Protein AF-B9THP3-F1 (afdb_monomer_lite)

Radius of gyration: 29.07 Å; chains: 1; bounding box: 106×44×78 Å

Structure (mmCIF, N/CA/C/O backbone):
data_AF-B9THP3-F1
#
_entry.id   AF-B9THP3-F1
#
loop_
_atom_site.group_PDB
_atom_site.id
_atom_site.type_symbol
_atom_site.label_atom_id
_atom_site.label_alt_id
_atom_site.label_comp_id
_atom_site.label_asym_id
_atom_site.label_entity_id
_atom_site.label_seq_id
_atom_site.pdbx_PDB_ins_code
_atom_site.Cartn_x
_atom_site.Cartn_y
_atom_site.Cartn_z
_atom_site.occupancy
_atom_site.B_iso_or_equiv
_atom_site.auth_seq_id
_atom_site.auth_comp_id
_atom_site.auth_asym_id
_atom_site.auth_atom_id
_atom_site.pdbx_PDB_model_num
ATOM 1 N N . MET A 1 1 ? 26.122 17.667 -49.508 1.00 45.12 1 MET A N 1
ATOM 2 C CA . MET A 1 1 ? 25.066 17.223 -48.572 1.00 45.12 1 MET A CA 1
ATOM 3 C C . MET A 1 1 ? 25.706 16.321 -47.520 1.00 45.12 1 MET A C 1
ATOM 5 O O . MET A 1 1 ? 25.736 15.116 -47.700 1.00 45.12 1 MET A O 1
ATOM 9 N N . LEU A 1 2 ? 26.319 16.903 -46.484 1.00 52.75 2 LEU A N 1
ATOM 10 C CA . LEU A 1 2 ? 26.913 16.158 -45.363 1.00 52.75 2 LEU A CA 1
ATOM 11 C C . LEU A 1 2 ? 26.948 16.991 -44.049 1.00 52.75 2 LEU A C 1
ATOM 13 O O . LEU A 1 2 ? 28.037 17.257 -43.554 1.00 52.75 2 LEU A O 1
ATOM 17 N N . PRO A 1 3 ? 25.813 17.461 -43.470 1.00 52.50 3 PRO A N 1
ATOM 18 C CA . PRO A 1 3 ? 25.863 18.166 -42.179 1.00 52.50 3 PRO A CA 1
ATOM 19 C C . PRO A 1 3 ? 25.251 17.404 -40.986 1.00 52.50 3 PRO A C 1
ATOM 21 O O . PRO A 1 3 ? 25.596 17.724 -39.855 1.00 52.50 3 PRO A O 1
ATOM 24 N N . ASN A 1 4 ? 24.390 16.393 -41.179 1.00 56.03 4 ASN A N 1
ATOM 25 C CA . ASN A 1 4 ? 23.637 15.799 -40.052 1.00 56.03 4 ASN A CA 1
ATOM 26 C C . ASN A 1 4 ? 24.367 14.672 -39.299 1.00 56.03 4 ASN A C 1
ATOM 28 O O . ASN A 1 4 ? 24.136 14.496 -38.107 1.00 56.03 4 ASN A O 1
ATOM 32 N N . TYR A 1 5 ? 25.299 13.966 -39.943 1.00 54.28 5 TYR A N 1
ATOM 33 C CA . TYR A 1 5 ? 26.021 12.846 -39.319 1.00 54.28 5 TYR A CA 1
ATOM 34 C C . TYR A 1 5 ? 26.994 13.276 -38.205 1.00 54.28 5 TYR A C 1
ATOM 36 O O . TYR A 1 5 ? 27.272 12.511 -37.287 1.00 54.28 5 TYR A O 1
ATOM 44 N N . LEU A 1 6 ? 27.507 14.511 -38.239 1.00 52.94 6 LEU A N 1
ATOM 45 C CA . LEU A 1 6 ? 28.503 14.980 -37.264 1.00 52.94 6 LEU A CA 1
ATOM 46 C C . LEU A 1 6 ? 27.906 15.277 -35.881 1.00 52.94 6 LEU A C 1
ATOM 48 O O . LEU A 1 6 ? 28.606 15.158 -34.875 1.00 52.94 6 LEU A O 1
ATOM 52 N N . THR A 1 7 ? 26.622 15.635 -35.814 1.00 52.62 7 THR A N 1
ATOM 53 C CA . THR A 1 7 ? 25.915 15.840 -34.540 1.00 52.62 7 THR A CA 1
ATOM 54 C C . THR A 1 7 ? 25.661 14.503 -33.844 1.00 52.62 7 THR A C 1
ATOM 56 O O . THR A 1 7 ? 25.886 14.395 -32.643 1.00 52.62 7 THR A O 1
ATOM 59 N N . GLU A 1 8 ? 25.299 13.468 -34.608 1.00 52.59 8 GLU A N 1
ATOM 60 C CA . GLU A 1 8 ? 25.115 12.095 -34.116 1.00 52.59 8 GLU A CA 1
ATOM 61 C C . GLU A 1 8 ? 26.439 11.494 -33.610 1.00 52.59 8 GLU A C 1
ATOM 63 O O . GLU A 1 8 ? 26.479 10.921 -32.523 1.00 52.59 8 GLU A O 1
ATOM 68 N N . ILE A 1 9 ? 27.556 11.739 -34.310 1.00 55.81 9 ILE A N 1
ATOM 69 C CA . ILE A 1 9 ? 28.904 11.331 -33.866 1.00 55.81 9 ILE A CA 1
ATOM 70 C C . ILE A 1 9 ? 29.328 12.053 -32.569 1.00 55.81 9 ILE A C 1
ATOM 72 O O . ILE A 1 9 ? 30.009 11.466 -31.730 1.00 55.81 9 ILE A O 1
ATOM 76 N N . ARG A 1 10 ? 28.904 13.307 -32.343 1.00 52.16 10 ARG A N 1
ATOM 77 C CA . ARG A 1 10 ? 29.202 14.046 -31.096 1.00 52.16 10 ARG A CA 1
ATOM 78 C C . ARG A 1 10 ? 28.380 13.577 -29.893 1.00 52.16 10 ARG A C 1
ATOM 80 O O . ARG A 1 10 ? 28.882 13.647 -28.772 1.00 52.16 10 ARG A O 1
ATOM 87 N N . THR A 1 11 ? 27.167 13.062 -30.100 1.00 52.28 11 THR A N 1
ATOM 88 C CA . THR A 1 11 ? 26.371 12.434 -29.029 1.00 52.28 11 THR A CA 1
ATOM 89 C C . THR A 1 11 ? 27.006 11.125 -28.554 1.00 52.28 11 THR A C 1
ATOM 91 O O . THR A 1 11 ? 27.033 10.867 -27.355 1.00 52.28 11 THR A O 1
ATOM 94 N N . VAL A 1 12 ? 27.606 10.357 -29.469 1.00 51.38 12 VAL A N 1
ATOM 95 C CA . VAL A 1 12 ? 28.370 9.134 -29.156 1.00 51.38 12 VAL A CA 1
ATOM 96 C C . VAL A 1 12 ? 29.668 9.436 -28.370 1.00 51.38 12 VAL A C 1
ATOM 98 O O . VAL A 1 12 ? 30.171 8.578 -27.653 1.00 51.38 12 VAL A O 1
ATOM 101 N N . LEU A 1 13 ? 30.191 10.670 -28.423 1.00 52.91 13 LEU A N 1
ATOM 102 C CA . LEU A 1 13 ? 31.476 11.090 -27.827 1.00 52.91 13 LEU A CA 1
ATOM 103 C C . LEU A 1 13 ? 31.365 11.825 -26.466 1.00 52.91 13 LEU A C 1
ATOM 105 O O . LEU A 1 13 ? 32.227 12.637 -26.138 1.00 52.91 13 LEU A O 1
ATOM 109 N N . ASN A 1 14 ? 30.347 11.541 -25.642 1.00 51.31 14 ASN A N 1
ATOM 110 C CA . ASN A 1 14 ? 30.170 12.102 -24.281 1.00 51.31 14 ASN A CA 1
ATOM 111 C C . ASN A 1 14 ? 29.838 13.612 -24.169 1.00 51.31 14 ASN A C 1
ATOM 113 O O . ASN A 1 14 ? 29.928 14.177 -23.079 1.00 51.31 14 ASN A O 1
ATOM 117 N N . PHE A 1 15 ? 29.371 14.267 -25.238 1.00 51.31 15 PHE A N 1
ATOM 118 C CA . PHE A 1 15 ? 28.866 15.656 -25.189 1.00 51.31 15 PHE A CA 1
ATOM 119 C C . PHE A 1 15 ? 27.340 15.770 -25.383 1.00 51.31 15 PHE A C 1
ATOM 121 O O . PHE A 1 15 ? 26.830 16.817 -25.780 1.00 51.31 15 PHE A O 1
ATOM 128 N N . GLY A 1 16 ? 26.597 14.694 -25.111 1.00 62.91 16 GLY A N 1
ATOM 129 C CA . GLY A 1 16 ? 25.132 14.687 -25.100 1.00 62.91 16 GLY A CA 1
ATOM 130 C C . GLY A 1 16 ? 24.549 14.883 -23.698 1.00 62.91 16 GLY A C 1
ATOM 131 O O . GLY A 1 16 ? 25.183 14.558 -22.696 1.00 62.91 16 GLY A O 1
ATOM 132 N N . SER A 1 17 ? 23.307 15.363 -23.623 1.00 81.00 17 SER A N 1
ATOM 133 C CA . SER A 1 17 ? 22.502 15.404 -22.392 1.00 81.00 17 SER A CA 1
ATOM 134 C C . SER A 1 17 ? 22.079 14.015 -21.892 1.00 81.00 17 SER A C 1
ATOM 136 O O . SER A 1 17 ? 21.464 13.921 -20.835 1.00 81.00 17 SER A O 1
ATOM 138 N N . VAL A 1 18 ? 22.413 12.947 -22.625 1.00 89.31 18 VAL A N 1
ATOM 139 C CA . VAL A 1 18 ? 22.160 11.545 -22.273 1.00 89.31 18 VAL A CA 1
ATOM 140 C C . VAL A 1 18 ? 23.471 10.771 -22.137 1.00 89.31 18 VAL A C 1
ATOM 142 O O . VAL A 1 18 ? 24.373 10.927 -22.960 1.00 89.31 18 VAL A O 1
ATOM 145 N N . ARG A 1 19 ? 23.579 9.923 -21.111 1.00 90.75 19 ARG A N 1
ATOM 146 C CA . ARG A 1 19 ? 24.771 9.110 -20.827 1.00 90.75 19 ARG A CA 1
ATOM 147 C C . ARG A 1 19 ? 24.399 7.672 -20.506 1.00 90.75 19 ARG A C 1
ATOM 149 O O . ARG A 1 19 ? 23.441 7.410 -19.782 1.00 90.75 19 ARG A O 1
ATOM 156 N N . GLN A 1 20 ? 25.189 6.726 -21.003 1.00 92.75 20 GLN A N 1
ATOM 157 C CA . GLN A 1 20 ? 24.994 5.317 -20.679 1.00 92.75 20 GLN A CA 1
ATOM 158 C C . GLN A 1 20 ? 25.103 5.077 -19.167 1.00 92.75 20 GLN A C 1
ATOM 160 O O . GLN A 1 20 ? 25.913 5.687 -18.472 1.00 92.75 20 GLN A O 1
ATOM 165 N N . GLY A 1 21 ? 24.261 4.188 -18.649 1.00 93.56 21 GLY A N 1
ATOM 166 C CA . GLY A 1 21 ? 24.178 3.853 -17.233 1.00 93.56 21 GLY A CA 1
ATOM 167 C C . GLY A 1 21 ? 23.353 4.829 -16.396 1.00 93.56 21 GLY A C 1
ATOM 168 O O . GLY A 1 21 ? 22.941 4.448 -15.303 1.00 93.56 21 GLY A O 1
ATOM 169 N N . GLU A 1 22 ? 23.059 6.030 -16.894 1.00 95.00 22 GLU A N 1
ATOM 170 C CA . GLU A 1 22 ? 22.235 7.013 -16.194 1.00 95.00 22 GLU A CA 1
ATOM 171 C C . GLU A 1 22 ? 20.729 6.747 -16.351 1.00 95.00 22 GLU A C 1
ATOM 173 O O . GLU A 1 22 ? 20.277 5.937 -17.168 1.00 95.00 22 GLU A O 1
ATOM 178 N N . ARG A 1 23 ? 19.944 7.435 -15.519 1.00 96.56 23 ARG A N 1
ATOM 179 C CA . ARG A 1 23 ? 18.482 7.431 -15.518 1.00 96.56 23 ARG A CA 1
ATOM 180 C C . ARG A 1 23 ? 17.952 8.552 -16.401 1.00 96.56 23 ARG A C 1
ATOM 182 O O . ARG A 1 23 ? 18.365 9.696 -16.242 1.00 96.56 23 ARG A O 1
ATOM 189 N N . LEU A 1 24 ? 16.991 8.246 -17.263 1.00 95.56 24 LEU A N 1
ATOM 190 C CA . LEU A 1 24 ? 16.208 9.222 -18.021 1.00 95.56 24 LEU A CA 1
ATOM 191 C C . LEU A 1 24 ? 14.710 8.958 -17.841 1.00 95.56 24 LEU A C 1
ATOM 193 O O . LEU A 1 24 ? 14.325 7.865 -17.433 1.00 95.56 24 LEU A O 1
ATOM 197 N N . VAL A 1 25 ? 13.863 9.928 -18.176 1.00 96.12 25 VAL A N 1
ATOM 198 C CA . VAL A 1 25 ? 12.409 9.721 -18.254 1.00 96.12 25 VAL A CA 1
ATOM 199 C C . VAL A 1 25 ? 11.986 9.740 -19.716 1.00 96.12 25 VAL A C 1
ATOM 201 O O . VAL A 1 25 ? 12.241 10.715 -20.417 1.00 96.12 25 VAL A O 1
ATOM 204 N N . TYR A 1 26 ? 11.341 8.669 -20.170 1.00 95.56 26 TYR A N 1
ATOM 205 C CA . TYR A 1 26 ? 10.833 8.525 -21.533 1.00 95.56 26 TYR A CA 1
ATOM 206 C C . TYR A 1 26 ? 9.434 7.914 -21.485 1.00 95.56 26 TYR A C 1
ATOM 208 O O . TYR A 1 26 ? 9.218 6.900 -20.820 1.00 95.56 26 TYR A O 1
ATOM 216 N N . ASN A 1 27 ? 8.482 8.573 -22.152 1.00 93.62 27 ASN A N 1
ATOM 217 C CA . ASN A 1 27 ? 7.053 8.241 -22.132 1.00 93.62 27 ASN A CA 1
ATOM 218 C C . ASN A 1 27 ? 6.493 8.059 -20.708 1.00 93.62 27 ASN A C 1
ATOM 220 O O . ASN A 1 27 ? 5.811 7.085 -20.412 1.00 93.62 27 ASN A O 1
ATOM 224 N N . GLY A 1 28 ? 6.841 8.981 -19.803 1.00 93.31 28 GLY A N 1
ATOM 225 C CA . GLY A 1 28 ? 6.348 8.992 -18.419 1.00 93.31 28 GLY A CA 1
ATOM 226 C C . GLY A 1 28 ? 6.984 7.958 -17.484 1.00 93.31 28 GLY A C 1
ATOM 227 O O . GLY A 1 28 ? 6.761 8.022 -16.278 1.00 93.31 28 GLY A O 1
ATOM 228 N N . LEU A 1 29 ? 7.818 7.050 -17.996 1.00 96.56 29 LEU A N 1
ATOM 229 C CA . LEU A 1 29 ? 8.501 6.034 -17.198 1.00 96.56 29 LEU A CA 1
ATOM 230 C C . LEU A 1 29 ? 9.985 6.368 -17.027 1.00 96.56 29 LEU A C 1
ATOM 232 O O . LEU A 1 29 ? 10.609 6.898 -17.950 1.00 96.56 29 LEU A O 1
ATOM 236 N N . PRO A 1 30 ? 10.582 6.064 -15.864 1.00 96.81 30 PRO A N 1
ATOM 237 C CA . PRO A 1 30 ? 12.020 6.148 -15.700 1.00 96.81 30 PRO A CA 1
ATOM 238 C C . PRO A 1 30 ? 12.699 4.919 -16.316 1.00 96.81 30 PRO A C 1
ATOM 240 O O . PRO A 1 30 ? 12.239 3.785 -16.178 1.00 96.81 30 PRO A O 1
ATOM 243 N N . TRP A 1 31 ? 13.841 5.152 -16.947 1.00 97.44 31 TRP A N 1
ATOM 244 C CA . TRP A 1 31 ? 14.626 4.142 -17.640 1.00 97.44 31 TRP A CA 1
ATOM 245 C C . TRP A 1 31 ? 16.097 4.316 -17.336 1.00 97.44 31 TRP A C 1
ATOM 247 O O . TRP A 1 31 ? 16.600 5.437 -17.305 1.00 97.44 31 TRP A O 1
ATOM 257 N N . ARG A 1 32 ? 16.802 3.207 -17.159 1.00 97.00 32 ARG A N 1
ATOM 258 C CA . ARG A 1 32 ? 18.255 3.169 -17.236 1.00 97.00 32 ARG A CA 1
ATOM 259 C C . ARG A 1 32 ? 18.656 3.028 -18.698 1.00 97.00 32 ARG A C 1
ATOM 261 O O . ARG A 1 32 ? 18.143 2.146 -19.389 1.00 97.00 32 ARG A O 1
ATOM 268 N N . ILE A 1 33 ? 19.597 3.852 -19.145 1.00 96.44 33 ILE A N 1
ATOM 269 C CA . ILE A 1 33 ? 20.240 3.689 -20.453 1.00 96.44 33 ILE A CA 1
ATOM 270 C C . ILE A 1 33 ? 21.184 2.490 -20.343 1.00 96.44 33 ILE A C 1
ATOM 272 O O . ILE A 1 33 ? 22.282 2.613 -19.804 1.00 96.44 33 ILE A O 1
ATOM 276 N N . ALA A 1 34 ? 20.738 1.309 -20.767 1.00 95.69 34 ALA A N 1
ATOM 277 C CA . ALA A 1 34 ? 21.534 0.087 -20.673 1.00 95.69 34 ALA A CA 1
ATOM 278 C C . ALA A 1 34 ? 22.664 0.091 -21.709 1.00 95.69 34 ALA A C 1
ATOM 280 O O . ALA A 1 34 ? 23.809 -0.214 -21.376 1.00 95.69 34 ALA A O 1
ATOM 281 N N . ASP A 1 35 ? 22.337 0.506 -22.931 1.00 93.81 35 ASP A N 1
ATOM 282 C CA . ASP A 1 35 ? 23.268 0.604 -24.049 1.00 93.81 35 ASP A CA 1
ATOM 283 C C . ASP A 1 35 ? 22.957 1.846 -24.885 1.00 93.81 35 ASP A C 1
ATOM 285 O O . ASP A 1 35 ? 21.790 2.076 -25.214 1.00 93.81 35 ASP A O 1
ATOM 289 N N . LEU A 1 36 ? 23.975 2.660 -25.174 1.00 89.94 36 LEU A N 1
ATOM 290 C CA . LEU A 1 36 ? 23.840 3.932 -25.887 1.00 89.94 36 LEU A CA 1
ATOM 291 C C . LEU A 1 36 ? 24.502 3.830 -27.264 1.00 89.94 36 LEU A C 1
ATOM 293 O O . LEU A 1 36 ? 25.705 4.019 -27.403 1.00 89.94 36 LEU A O 1
ATOM 297 N N . ASP A 1 37 ? 23.679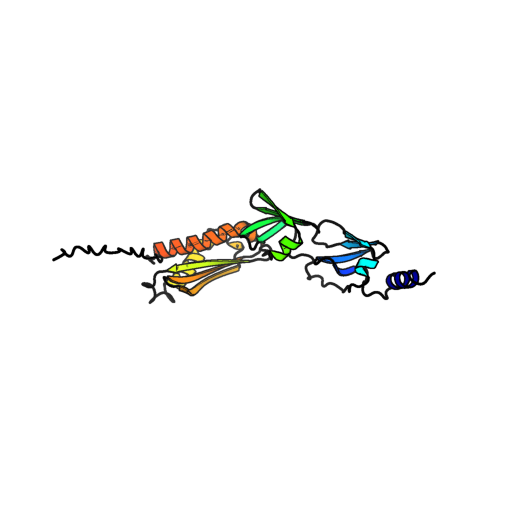 3.579 -28.276 1.00 86.62 37 ASP A N 1
ATOM 298 C CA . ASP A 1 37 ? 24.063 3.494 -29.688 1.00 86.62 37 ASP A CA 1
ATOM 299 C C . ASP A 1 37 ? 22.957 4.137 -30.557 1.00 86.62 37 ASP A C 1
ATOM 301 O O . ASP A 1 37 ? 21.956 4.638 -30.026 1.00 86.62 37 ASP A O 1
ATOM 305 N N . PHE A 1 38 ? 23.085 4.098 -31.890 1.00 84.25 38 PHE A N 1
ATOM 306 C CA . PHE A 1 38 ? 22.068 4.537 -32.859 1.00 84.25 38 PHE A CA 1
ATOM 307 C C . PHE A 1 38 ? 20.668 4.030 -32.504 1.00 84.25 38 PHE A C 1
ATOM 309 O O . PHE A 1 38 ? 19.684 4.762 -32.636 1.00 84.25 38 PHE A O 1
ATOM 316 N N . TYR A 1 39 ? 20.594 2.794 -32.009 1.00 89.19 39 TYR A N 1
ATOM 317 C CA . TYR A 1 39 ? 19.442 2.289 -31.282 1.00 89.19 39 TYR A CA 1
ATOM 318 C C . TYR A 1 39 ? 19.824 2.062 -29.827 1.00 89.19 39 TYR A C 1
ATOM 320 O O . TYR A 1 39 ? 20.526 1.114 -29.500 1.00 89.19 39 TYR A O 1
ATOM 328 N N . THR A 1 40 ? 19.311 2.918 -28.960 1.00 92.19 40 THR A N 1
ATOM 329 C CA . THR A 1 40 ? 19.534 2.853 -27.523 1.00 92.19 40 THR A CA 1
ATOM 330 C C . THR A 1 40 ? 18.617 1.811 -26.888 1.00 92.19 40 THR A C 1
ATOM 332 O O . THR A 1 40 ? 17.426 1.735 -27.208 1.00 92.19 40 THR A O 1
ATOM 335 N N . LEU A 1 41 ? 19.163 1.029 -25.957 1.00 96.56 41 LEU A N 1
ATOM 336 C CA . LEU A 1 41 ? 18.402 0.099 -25.128 1.00 96.56 41 LEU A CA 1
ATOM 337 C C . LEU A 1 41 ? 18.076 0.729 -23.776 1.00 96.56 41 LEU A C 1
ATOM 339 O O . LEU A 1 41 ? 18.962 1.127 -23.016 1.00 96.56 41 LEU A O 1
ATOM 343 N N . LEU A 1 42 ? 16.786 0.776 -23.466 1.00 97.31 42 LEU A N 1
ATOM 344 C CA . LEU A 1 42 ? 16.242 1.267 -22.212 1.00 97.31 42 LEU A CA 1
ATOM 345 C C . LEU A 1 42 ? 15.748 0.099 -21.364 1.00 97.31 42 LEU A C 1
AT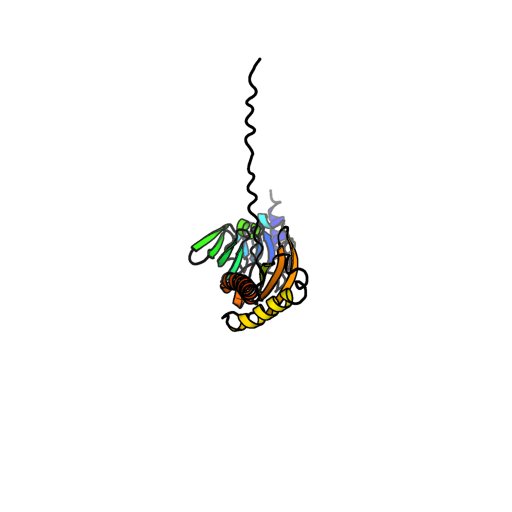OM 347 O O . LEU A 1 42 ? 15.012 -0.769 -21.837 1.00 97.31 42 LEU A O 1
ATOM 351 N N . HIS A 1 43 ? 16.140 0.104 -20.094 1.00 97.31 43 HIS A N 1
ATOM 352 C CA . HIS A 1 43 ? 15.769 -0.918 -19.125 1.00 97.31 43 HIS A CA 1
ATOM 353 C C . HIS A 1 43 ? 15.242 -0.272 -17.847 1.00 97.31 43 HIS A C 1
ATOM 355 O O . HIS A 1 43 ? 15.913 0.566 -17.247 1.00 97.31 43 HIS A O 1
ATOM 361 N N . ASN A 1 44 ? 14.057 -0.676 -17.403 1.00 97.50 44 ASN A N 1
ATOM 362 C CA . ASN A 1 44 ? 13.559 -0.353 -16.076 1.00 97.50 44 ASN A CA 1
ATOM 363 C C . ASN A 1 44 ? 13.686 -1.620 -15.213 1.00 97.50 44 ASN A C 1
ATOM 365 O O . ASN A 1 44 ? 12.945 -2.561 -15.461 1.00 97.50 44 ASN A O 1
ATOM 369 N N . PRO A 1 45 ? 14.573 -1.662 -14.202 1.00 94.94 45 PRO A N 1
ATOM 370 C CA . PRO A 1 45 ? 14.797 -2.854 -13.378 1.00 94.94 45 PRO A CA 1
ATOM 371 C C . PRO A 1 45 ? 13.567 -3.411 -12.658 1.00 94.94 45 PRO A C 1
ATOM 373 O O . PRO A 1 45 ? 13.601 -4.547 -12.197 1.00 94.94 45 PRO A O 1
ATOM 376 N N . ALA A 1 46 ? 12.511 -2.614 -12.502 1.00 95.88 46 ALA A N 1
ATOM 377 C CA . ALA A 1 46 ? 11.262 -3.086 -11.934 1.00 95.88 46 ALA A CA 1
ATOM 378 C C . ALA A 1 46 ? 10.340 -3.688 -13.009 1.00 95.88 46 ALA A C 1
ATOM 380 O O . ALA A 1 46 ? 9.549 -4.566 -12.690 1.00 95.88 46 ALA A O 1
ATOM 381 N N . LEU A 1 47 ? 10.426 -3.274 -14.273 1.00 97.50 47 LEU A N 1
ATOM 382 C CA . LEU A 1 47 ? 9.541 -3.745 -15.340 1.00 97.50 47 LEU A CA 1
ATOM 383 C C . LEU A 1 47 ? 10.189 -4.877 -16.141 1.00 97.50 47 LEU A C 1
ATOM 385 O O . LEU A 1 47 ? 11.361 -4.824 -16.501 1.00 97.50 47 LEU A O 1
ATOM 389 N N . SER A 1 48 ? 9.407 -5.898 -16.477 1.00 95.62 48 SER A N 1
ATOM 390 C CA . SER A 1 48 ? 9.853 -6.951 -17.381 1.00 95.62 48 SER A CA 1
ATOM 391 C C . SER A 1 48 ? 9.832 -6.443 -18.822 1.00 95.62 48 SER A C 1
ATOM 393 O O . SER A 1 48 ? 8.780 -6.059 -19.331 1.00 95.62 48 SER A O 1
ATOM 395 N N . GLY A 1 49 ? 10.994 -6.450 -19.474 1.00 91.94 49 GLY A N 1
ATOM 396 C CA . GLY A 1 49 ? 11.150 -6.064 -20.875 1.00 91.94 49 GLY A CA 1
ATOM 397 C C . GLY A 1 49 ? 12.219 -4.996 -21.096 1.00 91.94 49 GLY A C 1
ATOM 398 O O . GLY A 1 49 ? 12.679 -4.325 -20.173 1.00 91.94 49 GLY A O 1
ATOM 399 N N . LEU A 1 50 ? 12.617 -4.852 -22.357 1.00 94.62 50 LEU A N 1
ATOM 400 C CA . LEU A 1 50 ? 13.533 -3.818 -22.827 1.00 94.62 50 LEU A CA 1
ATOM 401 C C . LEU A 1 50 ? 12.830 -2.996 -23.897 1.00 94.62 50 LEU A C 1
ATOM 403 O O . LEU A 1 50 ? 12.097 -3.541 -24.722 1.00 94.62 50 LEU A O 1
ATOM 407 N N . VAL A 1 51 ? 13.104 -1.697 -23.915 1.00 96.06 51 VAL A N 1
ATOM 408 C CA . VAL A 1 51 ? 12.594 -0.795 -24.944 1.00 96.06 51 VAL A CA 1
ATOM 409 C C . VAL A 1 51 ? 13.762 -0.330 -25.801 1.00 96.06 51 VAL A C 1
ATOM 411 O O . VAL A 1 51 ? 14.719 0.260 -25.305 1.00 96.06 51 VAL A O 1
ATOM 414 N N . ARG A 1 52 ? 13.694 -0.621 -27.101 1.00 96.50 52 ARG A N 1
ATOM 415 C CA . ARG A 1 52 ? 14.688 -0.185 -28.084 1.00 96.50 52 ARG A CA 1
ATOM 416 C C . ARG A 1 52 ? 14.182 1.071 -28.779 1.00 96.50 52 ARG A C 1
ATOM 418 O O . ARG A 1 52 ? 13.150 1.023 -29.443 1.00 96.50 52 ARG A O 1
ATOM 425 N N . VAL A 1 53 ? 14.915 2.172 -28.654 1.00 94.88 53 VAL A N 1
ATOM 426 C CA . VAL A 1 53 ? 14.538 3.470 -29.233 1.00 94.88 53 VAL A CA 1
ATOM 427 C C . VAL A 1 53 ? 15.666 4.043 -30.083 1.00 94.88 53 VAL A C 1
ATOM 429 O O . VAL A 1 53 ? 16.832 3.906 -29.718 1.00 94.88 53 VAL A O 1
ATOM 432 N N . PRO A 1 54 ? 15.362 4.703 -31.211 1.00 92.88 54 PRO A N 1
ATOM 433 C CA . PRO A 1 54 ? 16.365 5.466 -31.941 1.00 92.88 54 PRO A CA 1
ATOM 434 C C . PRO A 1 54 ? 16.954 6.570 -31.058 1.00 92.88 54 PRO A C 1
ATOM 436 O O . PRO A 1 54 ? 16.205 7.278 -30.378 1.00 92.88 54 PRO A O 1
ATOM 439 N N . LEU A 1 55 ? 18.271 6.776 -31.129 1.00 88.12 55 LEU A N 1
ATOM 440 C CA . LEU A 1 55 ? 18.966 7.827 -30.378 1.00 88.12 55 LEU A CA 1
ATOM 441 C C . LEU A 1 55 ? 18.323 9.201 -30.602 1.00 88.12 55 LEU A C 1
ATOM 443 O O . LEU A 1 55 ? 18.170 9.983 -29.670 1.00 88.12 55 LEU A O 1
ATOM 447 N N . THR A 1 56 ? 17.860 9.473 -31.822 1.00 88.19 56 THR A N 1
ATOM 448 C CA . THR A 1 56 ? 17.203 10.731 -32.201 1.00 88.19 56 THR A CA 1
ATOM 449 C C . THR A 1 56 ? 15.950 11.055 -31.381 1.00 88.19 56 THR A C 1
ATOM 451 O O . THR A 1 56 ? 15.645 12.235 -31.203 1.00 88.19 56 THR A O 1
ATOM 454 N N . GLN A 1 57 ? 15.244 10.051 -30.843 1.00 91.06 57 GLN A N 1
ATOM 455 C CA . GLN A 1 57 ? 14.065 10.272 -29.997 1.00 91.06 57 GLN A CA 1
ATOM 456 C C . GLN A 1 57 ? 14.426 10.703 -28.574 1.00 91.06 57 GLN A C 1
ATOM 458 O O . GLN A 1 57 ? 13.650 11.411 -27.935 1.00 91.06 57 GLN A O 1
ATOM 463 N N . ILE A 1 58 ? 15.595 10.294 -28.080 1.00 90.25 58 ILE A N 1
ATOM 464 C CA . ILE A 1 58 ? 16.018 10.556 -26.70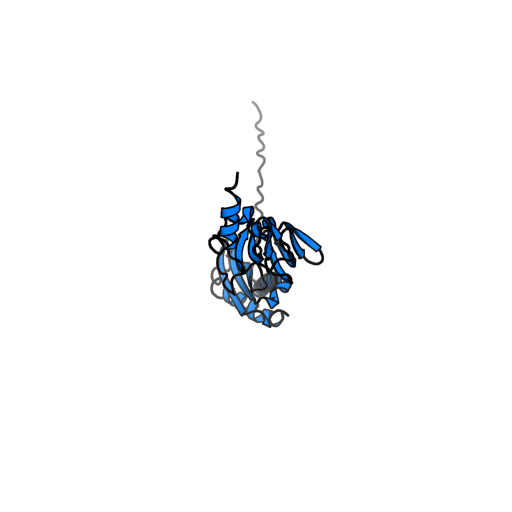0 1.00 90.25 58 ILE A CA 1
ATOM 465 C C . ILE A 1 58 ? 17.156 11.574 -26.597 1.00 90.25 58 ILE A C 1
ATOM 467 O O . ILE A 1 58 ? 17.409 12.085 -25.515 1.00 90.25 58 ILE A O 1
ATOM 471 N N . ALA A 1 59 ? 17.810 11.929 -27.706 1.00 86.88 59 ALA A N 1
ATOM 472 C CA . ALA A 1 59 ? 18.957 12.840 -27.733 1.00 86.88 59 ALA A CA 1
ATOM 473 C C . ALA A 1 59 ? 18.641 14.256 -27.221 1.00 86.88 59 ALA A C 1
ATOM 475 O O . ALA A 1 59 ? 19.553 14.992 -26.859 1.00 86.88 59 ALA A O 1
ATOM 476 N N . LYS A 1 60 ? 17.359 14.648 -27.203 1.00 86.44 60 LYS A N 1
ATOM 477 C CA . LYS A 1 60 ? 16.886 15.934 -26.657 1.00 86.44 60 LYS A CA 1
ATOM 478 C C . LYS A 1 60 ? 16.478 15.857 -25.183 1.00 86.44 60 LYS A C 1
ATOM 480 O O . LYS A 1 60 ? 16.109 16.875 -24.606 1.00 86.44 60 LYS A O 1
ATOM 485 N N . LEU A 1 61 ? 16.480 14.663 -24.596 1.00 91.50 61 LEU A N 1
ATOM 486 C CA . LEU A 1 61 ? 16.165 14.446 -23.188 1.00 91.50 61 LEU A CA 1
ATOM 487 C C . LEU A 1 61 ? 17.423 14.623 -22.341 1.00 91.50 61 LEU A C 1
ATOM 489 O O . LEU A 1 61 ? 18.540 14.588 -22.857 1.00 91.50 61 LEU A O 1
ATOM 493 N N . SER A 1 62 ? 17.235 14.775 -21.035 1.00 92.38 62 SER A N 1
ATOM 494 C CA . SER A 1 62 ? 18.331 14.822 -20.070 1.00 92.38 62 SER A CA 1
ATOM 495 C C . SER A 1 62 ? 18.335 13.556 -19.223 1.00 92.38 62 SER A C 1
ATOM 497 O O . SER A 1 62 ? 17.314 13.209 -18.624 1.00 92.38 62 SER A O 1
ATOM 499 N N . SER A 1 63 ? 19.477 12.876 -19.159 1.00 94.75 63 SER A N 1
ATOM 500 C CA . SER A 1 63 ? 19.734 11.841 -18.165 1.00 94.75 63 SER A CA 1
ATOM 501 C C . SER A 1 63 ? 20.401 12.427 -16.924 1.00 94.75 63 SER A C 1
ATOM 503 O O . SER A 1 63 ? 20.898 13.556 -16.922 1.00 94.75 63 SER A O 1
ATOM 505 N N . ARG A 1 64 ? 20.381 11.654 -15.841 1.00 94.94 64 ARG A N 1
ATOM 506 C CA . ARG A 1 64 ? 21.131 11.944 -14.624 1.00 94.94 64 ARG A CA 1
ATOM 507 C C . ARG A 1 64 ? 21.546 10.667 -13.899 1.00 94.94 64 ARG A C 1
ATOM 509 O O . ARG A 1 64 ? 20.882 9.636 -14.045 1.00 94.94 64 ARG A O 1
ATOM 516 N N . PRO A 1 65 ? 22.561 10.726 -13.026 1.00 94.88 65 PRO A N 1
ATOM 517 C CA . PRO A 1 65 ? 22.811 9.659 -12.069 1.00 94.88 65 PRO A CA 1
ATOM 518 C C . PRO A 1 65 ? 21.553 9.348 -11.240 1.00 94.88 65 PRO A C 1
ATOM 520 O O . PRO A 1 65 ? 20.772 10.245 -10.898 1.00 94.88 65 PRO A O 1
ATOM 523 N N . PHE A 1 66 ? 21.347 8.071 -10.921 1.00 93.38 66 PHE A N 1
ATOM 524 C CA . PHE A 1 66 ? 20.295 7.632 -10.005 1.00 93.38 66 PHE A CA 1
ATOM 525 C C . PHE A 1 66 ? 20.884 7.321 -8.632 1.00 93.38 66 PHE A C 1
ATOM 527 O O . PHE A 1 66 ? 22.040 6.912 -8.516 1.00 93.38 66 PHE A O 1
ATOM 534 N N . HIS A 1 67 ? 20.079 7.506 -7.590 1.00 93.25 67 HIS A N 1
ATOM 535 C CA . HIS A 1 67 ? 20.444 7.061 -6.251 1.00 93.25 67 HIS A CA 1
ATOM 536 C C . HIS A 1 67 ? 20.064 5.587 -6.072 1.00 93.25 67 HIS A C 1
ATOM 538 O O . HIS A 1 67 ? 19.066 5.134 -6.630 1.00 93.25 67 HIS A O 1
ATOM 544 N N . LYS A 1 68 ? 20.825 4.836 -5.269 1.00 88.62 68 LYS A N 1
ATOM 545 C CA . LYS A 1 68 ? 20.564 3.406 -5.009 1.00 88.62 68 LYS A CA 1
ATOM 546 C C . LYS A 1 68 ? 19.159 3.136 -4.446 1.00 88.62 68 LYS A C 1
ATOM 548 O O . LYS A 1 68 ? 18.567 2.109 -4.753 1.00 88.62 68 LYS A O 1
ATOM 553 N N . ASP A 1 69 ? 18.635 4.087 -3.677 1.00 89.94 69 ASP A N 1
ATOM 554 C CA . ASP A 1 69 ? 17.335 3.992 -3.005 1.00 89.94 69 ASP A CA 1
ATOM 555 C C . ASP A 1 69 ? 16.200 4.606 -3.842 1.00 89.94 69 ASP A C 1
ATOM 557 O O . ASP A 1 69 ? 15.059 4.677 -3.397 1.00 89.94 69 ASP A O 1
ATOM 561 N N . GLU A 1 70 ? 16.498 5.085 -5.054 1.00 93.06 70 GLU A N 1
ATOM 562 C CA . GLU A 1 70 ? 15.497 5.692 -5.918 1.00 93.06 70 GLU A CA 1
ATOM 563 C C . GLU A 1 70 ? 14.696 4.613 -6.670 1.00 93.06 70 GLU A C 1
ATOM 565 O O . GLU A 1 70 ? 15.261 3.906 -7.513 1.00 93.06 70 GLU A O 1
ATOM 570 N N . PRO A 1 71 ? 13.375 4.492 -6.446 1.00 93.50 71 PRO A N 1
ATOM 571 C CA . PRO A 1 71 ? 12.580 3.464 -7.103 1.00 93.50 71 PRO A CA 1
ATOM 572 C C . PRO A 1 71 ? 12.477 3.717 -8.612 1.00 93.50 71 PRO A C 1
ATOM 574 O O . PRO A 1 71 ? 12.357 4.856 -9.078 1.00 93.50 71 PRO A O 1
ATOM 577 N N . TRP A 1 72 ? 12.509 2.638 -9.393 1.00 96.06 72 TRP A N 1
ATOM 578 C CA . TRP A 1 72 ? 12.263 2.664 -10.841 1.00 96.06 72 TRP A CA 1
ATOM 579 C C . TRP A 1 72 ? 10.777 2.535 -11.185 1.00 96.06 72 TRP A C 1
ATOM 581 O O . TRP A 1 72 ? 10.345 2.894 -12.273 1.00 96.06 72 TRP A O 1
ATOM 591 N N . PHE A 1 73 ? 9.977 2.030 -10.259 1.00 96.94 73 PHE A N 1
ATOM 592 C CA . PHE A 1 73 ? 8.535 1.896 -10.388 1.00 96.94 73 PHE A CA 1
ATOM 593 C C . PHE A 1 73 ? 7.952 1.862 -8.966 1.00 96.94 73 PHE A C 1
ATOM 595 O O . PHE A 1 73 ? 8.682 1.462 -8.053 1.00 96.94 73 PHE A O 1
ATOM 602 N N . PRO A 1 74 ? 6.701 2.302 -8.727 1.00 96.38 74 PRO A N 1
ATOM 603 C CA . PRO A 1 74 ? 6.124 2.327 -7.376 1.00 96.38 74 PRO A CA 1
ATOM 604 C C . PRO A 1 74 ? 5.942 0.936 -6.745 1.00 96.38 74 PRO A C 1
ATOM 606 O O . PRO A 1 74 ? 5.717 0.835 -5.540 1.00 96.38 74 PRO A O 1
ATOM 609 N N . THR A 1 75 ? 6.032 -0.126 -7.546 1.00 97.69 75 THR A N 1
ATOM 610 C CA . THR A 1 75 ? 5.819 -1.513 -7.125 1.00 97.69 75 THR A CA 1
ATOM 611 C C . THR A 1 75 ? 6.834 -2.464 -7.747 1.00 97.69 75 THR A C 1
ATOM 613 O O . THR A 1 75 ? 7.517 -2.145 -8.728 1.00 97.69 75 THR A O 1
ATOM 616 N N . LYS A 1 76 ? 6.893 -3.669 -7.191 1.00 96.88 76 LYS A N 1
ATOM 617 C CA . LYS A 1 76 ? 7.573 -4.855 -7.709 1.00 96.88 76 LYS A CA 1
ATOM 618 C C . LYS A 1 76 ? 6.570 -5.994 -7.868 1.00 96.88 76 LYS A C 1
ATOM 620 O O . LYS A 1 76 ? 5.513 -6.000 -7.244 1.00 96.88 76 LYS A O 1
ATOM 625 N N . VAL A 1 77 ? 6.927 -6.988 -8.680 1.00 97.31 77 VAL A N 1
ATOM 626 C CA . VAL A 1 77 ? 6.198 -8.264 -8.704 1.00 97.31 77 VAL A CA 1
ATOM 627 C C . VAL A 1 77 ? 6.213 -8.871 -7.299 1.00 97.31 77 VAL A C 1
ATOM 629 O O . VAL A 1 77 ? 7.265 -8.924 -6.665 1.00 97.31 77 VAL A O 1
ATOM 632 N N . GLY A 1 78 ? 5.047 -9.309 -6.831 1.00 97.12 78 GLY A N 1
ATOM 633 C CA . GLY A 1 78 ? 4.823 -9.817 -5.480 1.00 97.12 78 GLY A CA 1
ATOM 634 C C . GLY A 1 78 ? 4.320 -8.775 -4.478 1.00 97.12 78 GLY A C 1
ATOM 635 O O . GLY A 1 78 ? 3.794 -9.173 -3.442 1.00 97.12 78 GLY A O 1
ATOM 636 N N . ASP A 1 79 ? 4.411 -7.474 -4.776 1.00 98.06 79 ASP A N 1
ATOM 637 C CA . ASP A 1 79 ? 3.881 -6.446 -3.875 1.00 98.06 79 ASP A CA 1
ATOM 638 C C . ASP A 1 79 ? 2.351 -6.520 -3.790 1.00 98.06 79 ASP A C 1
ATOM 640 O O . ASP A 1 79 ? 1.674 -6.827 -4.772 1.00 98.06 79 ASP A O 1
ATOM 644 N N . ILE A 1 80 ? 1.793 -6.200 -2.625 1.00 98.12 80 ILE A N 1
ATOM 645 C CA . ILE A 1 80 ? 0.352 -6.078 -2.409 1.00 98.12 80 ILE A CA 1
ATOM 646 C C . ILE A 1 80 ? -0.025 -4.607 -2.500 1.00 98.12 80 ILE A C 1
ATOM 648 O O . ILE A 1 80 ? 0.550 -3.760 -1.813 1.00 98.12 80 ILE A O 1
ATOM 652 N N . VAL A 1 81 ? -1.023 -4.302 -3.322 1.00 97.88 81 VAL A N 1
ATOM 653 C CA . VAL A 1 81 ? -1.490 -2.936 -3.546 1.00 97.88 81 VAL A CA 1
ATOM 654 C C . VAL A 1 81 ? -2.980 -2.792 -3.300 1.00 97.88 81 VAL A C 1
ATOM 656 O O . VAL A 1 81 ? -3.745 -3.740 -3.476 1.00 97.88 81 VAL A O 1
ATOM 659 N N . VAL A 1 82 ? -3.379 -1.574 -2.943 1.00 96.38 82 VAL A N 1
ATOM 660 C CA . VAL A 1 82 ? -4.760 -1.096 -3.022 1.00 96.38 82 VAL A CA 1
ATOM 661 C C . VAL A 1 82 ? -4.805 0.042 -4.033 1.00 96.38 82 VAL A C 1
ATOM 663 O O . VAL A 1 82 ? -4.011 0.981 -3.975 1.00 96.38 82 VAL A O 1
ATOM 666 N N . MET A 1 83 ? -5.722 -0.063 -4.979 1.00 94.81 83 MET A N 1
ATOM 667 C CA . MET A 1 83 ? -5.968 0.916 -6.025 1.00 94.81 83 MET A CA 1
ATOM 668 C C . MET A 1 83 ? -7.058 1.903 -5.580 1.00 94.81 83 MET A C 1
ATOM 670 O O . MET A 1 83 ? -7.880 1.594 -4.716 1.00 94.81 83 MET A O 1
ATOM 674 N N . ASN A 1 84 ? -7.112 3.086 -6.200 1.00 91.06 84 ASN A N 1
ATOM 675 C CA . ASN A 1 84 ? -8.125 4.105 -5.879 1.00 91.06 84 ASN A CA 1
ATOM 676 C C . ASN A 1 84 ? -9.580 3.664 -6.133 1.00 91.06 84 ASN A C 1
ATOM 678 O O . ASN A 1 84 ? -10.498 4.240 -5.555 1.00 91.06 84 ASN A O 1
ATOM 682 N N . ASP A 1 85 ? -9.802 2.676 -7.000 1.00 85.44 85 ASP A N 1
ATOM 683 C CA . ASP A 1 85 ? -11.115 2.075 -7.271 1.00 85.44 85 ASP A CA 1
ATOM 684 C C . ASP A 1 85 ? -11.508 0.998 -6.235 1.00 85.44 85 ASP A C 1
ATOM 686 O O . ASP A 1 85 ? -12.573 0.394 -6.342 1.00 85.44 85 ASP A O 1
ATOM 690 N N . GLY A 1 86 ? -10.669 0.769 -5.218 1.00 88.00 86 GLY A N 1
ATOM 691 C CA . GLY A 1 86 ? -10.873 -0.235 -4.176 1.00 88.00 86 GLY A CA 1
ATOM 692 C C . GLY A 1 86 ? -10.370 -1.629 -4.548 1.00 88.00 86 GLY A C 1
ATOM 693 O O . GLY A 1 86 ? -10.436 -2.531 -3.712 1.00 88.00 86 GLY A O 1
ATOM 694 N N . VAL A 1 87 ? -9.838 -1.825 -5.762 1.00 92.31 87 VAL A N 1
ATOM 695 C CA . VAL A 1 87 ? -9.202 -3.091 -6.134 1.00 92.31 87 VAL A CA 1
ATOM 696 C C . VAL A 1 87 ? -7.987 -3.313 -5.242 1.00 92.31 87 VAL A C 1
ATOM 698 O O . VAL A 1 87 ? -7.080 -2.487 -5.184 1.00 92.31 87 VAL A O 1
ATOM 701 N N . GLN A 1 88 ? -7.956 -4.456 -4.566 1.00 94.50 88 GLN A N 1
ATOM 702 C CA . GLN A 1 88 ? -6.810 -4.902 -3.790 1.00 94.50 88 GLN A CA 1
ATOM 703 C C . GLN A 1 88 ? -6.287 -6.210 -4.371 1.00 94.50 88 GLN A C 1
ATOM 705 O O . GLN A 1 88 ? -7.065 -7.117 -4.668 1.00 94.50 88 GLN A O 1
ATOM 710 N N . GLY A 1 89 ? -4.970 -6.336 -4.481 1.00 96.44 89 GLY A N 1
ATOM 711 C CA . GLY A 1 89 ? -4.372 -7.586 -4.919 1.00 96.44 89 GLY A CA 1
ATOM 712 C C . GLY A 1 89 ? -2.858 -7.552 -4.982 1.00 96.44 89 GLY A C 1
ATOM 713 O O . GLY A 1 89 ? -2.221 -6.553 -4.649 1.00 96.44 89 GLY A O 1
ATOM 714 N N . ARG A 1 90 ? -2.290 -8.671 -5.424 1.00 98.00 90 ARG A N 1
ATOM 715 C CA . ARG A 1 90 ? -0.849 -8.846 -5.602 1.00 98.00 90 ARG A CA 1
ATOM 716 C C . ARG A 1 90 ? -0.433 -8.491 -7.022 1.00 98.00 90 ARG A C 1
ATOM 718 O O . ARG A 1 90 ? -1.094 -8.904 -7.971 1.00 98.00 90 ARG A O 1
ATOM 725 N N . ILE A 1 91 ? 0.680 -7.784 -7.189 1.00 98.19 91 ILE A N 1
ATOM 726 C CA . ILE A 1 91 ? 1.290 -7.566 -8.501 1.00 98.19 91 ILE A CA 1
ATOM 727 C C . ILE A 1 91 ? 1.814 -8.903 -9.025 1.00 98.19 91 ILE A C 1
ATOM 729 O O . ILE A 1 91 ? 2.785 -9.449 -8.506 1.00 98.19 91 ILE A O 1
ATOM 733 N N . GLU A 1 92 ? 1.192 -9.414 -10.079 1.00 97.62 92 GLU A N 1
ATOM 734 C CA . GLU A 1 92 ? 1.579 -10.680 -10.706 1.00 97.62 92 GLU A CA 1
ATOM 735 C C . GLU A 1 92 ? 2.560 -10.442 -11.866 1.00 97.62 92 GLU A C 1
ATOM 737 O O . GLU A 1 92 ? 3.483 -11.219 -12.102 1.00 97.62 92 GLU A O 1
ATOM 742 N N . ARG A 1 93 ? 2.395 -9.326 -12.587 1.00 97.56 93 ARG A N 1
ATOM 743 C CA . ARG A 1 93 ? 3.253 -8.945 -13.716 1.00 97.56 93 ARG A CA 1
ATOM 744 C C . ARG A 1 93 ? 3.307 -7.433 -13.863 1.00 97.56 93 ARG A C 1
ATOM 746 O O . ARG A 1 93 ? 2.293 -6.760 -13.728 1.00 97.56 93 ARG A O 1
ATOM 753 N N . GLN A 1 94 ? 4.469 -6.907 -14.234 1.00 97.94 94 GLN A N 1
ATOM 754 C CA . GLN A 1 94 ? 4.608 -5.519 -14.664 1.00 97.94 94 GLN A CA 1
ATOM 755 C C . GLN A 1 94 ? 5.574 -5.420 -15.844 1.00 97.94 94 GLN A C 1
ATOM 757 O O . GLN A 1 94 ? 6.648 -6.018 -15.844 1.00 97.94 94 GLN A O 1
ATOM 762 N N . THR A 1 95 ? 5.147 -4.698 -16.868 1.00 97.38 95 THR A N 1
ATOM 763 C CA . THR A 1 95 ? 5.830 -4.467 -18.146 1.00 97.38 95 THR A CA 1
ATOM 764 C C . THR A 1 95 ? 5.670 -2.986 -18.505 1.00 97.38 95 THR A C 1
ATOM 766 O O . THR A 1 95 ? 4.883 -2.283 -17.861 1.00 97.38 95 THR A O 1
ATOM 769 N N . PRO A 1 96 ? 6.380 -2.473 -19.517 1.00 96.75 96 PRO A N 1
ATOM 770 C CA . PRO A 1 96 ? 6.176 -1.102 -19.978 1.00 96.75 96 PRO A CA 1
ATOM 771 C C . PRO A 1 96 ? 4.727 -0.807 -20.399 1.00 96.75 96 PRO A C 1
ATOM 773 O O . PRO A 1 96 ? 4.253 0.309 -20.203 1.00 96.75 96 PRO A O 1
ATOM 776 N N . GLU A 1 97 ? 4.004 -1.801 -20.913 1.00 96.25 97 GLU A N 1
ATOM 777 C CA . GLU A 1 97 ? 2.655 -1.643 -21.459 1.00 96.25 97 GLU A CA 1
ATOM 778 C C . GLU A 1 97 ? 1.549 -1.934 -20.440 1.00 96.25 97 GLU A C 1
ATOM 780 O O . GLU A 1 97 ? 0.523 -1.244 -20.429 1.00 96.25 97 GLU A O 1
ATOM 785 N N . ILE A 1 98 ? 1.740 -2.961 -19.606 1.00 97.38 98 ILE A N 1
ATOM 786 C CA . ILE A 1 98 ? 0.728 -3.437 -18.660 1.00 97.38 98 ILE A CA 1
ATOM 787 C C . ILE A 1 98 ? 1.270 -3.726 -17.260 1.00 97.38 98 ILE A C 1
ATOM 789 O O . ILE A 1 98 ? 2.394 -4.206 -17.088 1.00 97.38 98 ILE A O 1
ATOM 793 N N . VAL A 1 99 ? 0.393 -3.546 -16.275 1.00 98.25 99 VAL A N 1
ATOM 794 C CA . VAL A 1 99 ? 0.521 -4.066 -14.912 1.00 98.25 99 VAL A CA 1
ATOM 795 C C . VAL A 1 99 ? -0.668 -4.981 -14.633 1.00 98.25 99 VAL A C 1
ATOM 797 O O . VAL A 1 99 ? -1.814 -4.614 -14.887 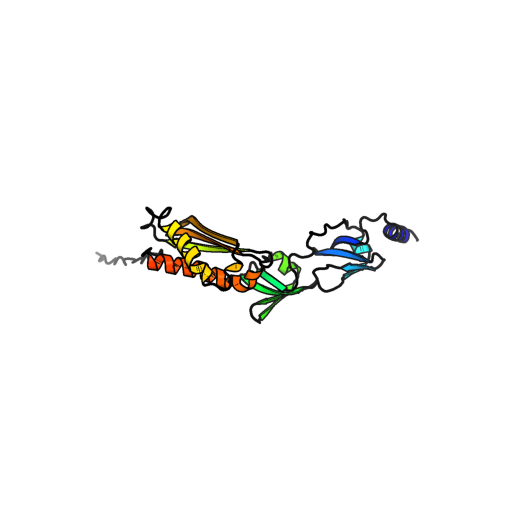1.00 98.25 99 VAL A O 1
ATOM 800 N N . GLN A 1 100 ? -0.396 -6.180 -14.131 1.00 98.06 100 GLN A N 1
ATOM 801 C CA . GLN A 1 100 ? -1.389 -7.199 -13.823 1.00 98.06 100 GLN A CA 1
ATOM 802 C C . GLN A 1 100 ? -1.476 -7.401 -12.314 1.00 98.06 100 GLN A C 1
ATOM 804 O O . GLN A 1 100 ? -0.465 -7.662 -11.658 1.00 98.06 100 GLN A O 1
ATOM 809 N N . ILE A 1 101 ? -2.693 -7.314 -11.790 1.00 98.12 101 ILE A N 1
ATOM 810 C CA . ILE A 1 101 ? -3.011 -7.511 -10.379 1.00 98.12 101 ILE A CA 1
ATOM 811 C C . ILE A 1 101 ? -3.825 -8.797 -10.243 1.00 98.12 101 ILE A C 1
ATOM 813 O O . ILE A 1 101 ? -4.840 -8.957 -10.918 1.00 98.12 101 ILE A O 1
ATOM 817 N N . ASN A 1 102 ? -3.394 -9.703 -9.369 1.00 97.38 102 ASN A N 1
ATOM 818 C CA . ASN A 1 102 ? -4.189 -10.837 -8.915 1.00 97.38 102 ASN A CA 1
ATOM 819 C C . ASN A 1 102 ? -5.018 -10.412 -7.693 1.00 97.38 102 ASN A C 1
ATOM 821 O O . ASN A 1 102 ? -4.480 -10.209 -6.603 1.00 97.38 102 ASN A O 1
ATOM 825 N N . ALA A 1 103 ? -6.322 -10.258 -7.899 1.00 94.31 103 ALA A N 1
ATOM 826 C CA . ALA A 1 103 ? -7.317 -9.906 -6.898 1.00 94.31 103 ALA A CA 1
ATOM 827 C C . ALA A 1 103 ? -8.149 -11.148 -6.536 1.00 94.31 103 ALA A C 1
ATOM 829 O O . ALA A 1 103 ? -9.263 -11.328 -7.028 1.00 94.31 103 ALA A O 1
ATOM 830 N N . GLY A 1 104 ? -7.589 -12.028 -5.701 1.00 86.56 104 GLY A N 1
ATOM 831 C CA . GLY A 1 104 ? -8.277 -13.235 -5.229 1.00 86.56 104 GLY A CA 1
ATOM 832 C C . GLY A 1 104 ? -8.604 -14.216 -6.355 1.00 86.56 104 GLY A C 1
ATOM 833 O O . GLY A 1 104 ? -9.770 -14.513 -6.589 1.00 86.56 104 GLY A O 1
ATOM 834 N N . GLU A 1 105 ? -7.576 -14.681 -7.068 1.00 88.44 105 GLU A N 1
ATOM 835 C CA . GLU A 1 105 ? -7.637 -15.562 -8.252 1.00 88.44 105 GLU A CA 1
ATOM 836 C C . GLU A 1 105 ? -8.149 -14.895 -9.540 1.00 88.44 105 GLU A C 1
ATOM 838 O O . GLU A 1 105 ? -7.986 -15.441 -10.631 1.00 88.44 105 GLU A O 1
ATOM 843 N N . SER A 1 106 ? -8.709 -13.684 -9.459 1.00 94.75 106 SER A N 1
ATOM 844 C CA . SER A 1 106 ? -9.064 -12.893 -10.639 1.00 94.75 106 SER A CA 1
ATOM 845 C C . SER A 1 106 ? -7.897 -12.017 -11.088 1.00 94.75 106 SER A C 1
ATOM 847 O O . SER A 1 106 ? -7.360 -11.232 -10.309 1.00 94.75 106 SER A O 1
ATOM 849 N N . LEU A 1 107 ? -7.537 -12.087 -12.370 1.00 96.75 107 LEU A N 1
ATOM 850 C CA . LEU A 1 107 ? -6.493 -11.244 -12.951 1.00 96.75 107 LEU A CA 1
ATOM 851 C C . LEU A 1 107 ? -7.093 -9.978 -13.567 1.00 96.75 107 LEU A C 1
ATOM 853 O O . LEU A 1 107 ? -7.909 -10.045 -14.485 1.00 96.75 107 LEU A O 1
ATOM 857 N N . ILE A 1 108 ? -6.633 -8.819 -13.105 1.00 96.69 108 ILE A N 1
ATOM 858 C CA . ILE A 1 108 ? -7.015 -7.505 -13.625 1.00 96.69 108 ILE A CA 1
ATOM 859 C C . ILE A 1 108 ? -5.805 -6.895 -14.327 1.00 96.69 108 ILE A C 1
ATOM 861 O O . ILE A 1 108 ? -4.724 -6.797 -13.749 1.00 96.69 108 ILE A O 1
ATOM 865 N N . ASN A 1 109 ? -5.986 -6.479 -15.580 1.00 96.94 109 ASN A N 1
ATOM 866 C CA . ASN A 1 109 ? -4.938 -5.844 -16.374 1.00 96.94 109 ASN A CA 1
ATOM 867 C C . ASN A 1 109 ? -5.169 -4.336 -16.448 1.00 96.94 109 ASN A C 1
ATOM 869 O O . ASN A 1 109 ? -6.197 -3.881 -16.948 1.00 96.94 109 ASN A O 1
ATOM 873 N N . TYR A 1 110 ? -4.169 -3.568 -16.038 1.00 96.94 110 TYR A N 1
ATOM 874 C CA . TYR A 1 110 ? -4.106 -2.127 -16.221 1.00 96.94 110 TYR A CA 1
ATOM 875 C C . TYR A 1 110 ? -3.085 -1.806 -17.306 1.00 96.94 110 TYR A C 1
ATOM 877 O O . TYR A 1 110 ? -2.003 -2.390 -17.339 1.00 96.94 110 TYR A O 1
ATOM 885 N N . ARG A 1 111 ? -3.379 -0.824 -18.166 1.00 97.12 111 ARG A N 1
ATOM 886 C CA . ARG A 1 111 ? -2.304 -0.145 -18.905 1.00 97.12 111 ARG A CA 1
ATOM 887 C C . ARG A 1 111 ? -1.398 0.550 -17.894 1.00 97.12 111 ARG A C 1
ATOM 889 O O . ARG A 1 111 ? -1.921 1.161 -16.965 1.00 97.12 111 ARG A O 1
ATOM 896 N N . THR A 1 112 ? -0.083 0.513 -18.086 1.00 97.06 112 THR A N 1
ATOM 897 C CA . THR A 1 112 ? 0.880 1.053 -17.108 1.00 97.06 112 THR A CA 1
ATOM 898 C C . THR A 1 112 ? 0.609 2.516 -16.752 1.00 97.06 112 THR A C 1
ATOM 900 O O . THR A 1 112 ? 0.617 2.871 -15.579 1.00 97.06 112 THR A O 1
ATOM 903 N N . GLU A 1 113 ? 0.260 3.355 -17.727 1.00 95.50 113 GLU A N 1
ATOM 904 C CA . GLU A 1 113 ? -0.129 4.750 -17.475 1.00 95.50 113 GLU A CA 1
ATOM 905 C C . GLU A 1 113 ? -1.377 4.855 -16.579 1.00 95.50 113 GLU A C 1
ATOM 907 O O . GLU A 1 113 ? -1.390 5.617 -15.619 1.00 95.50 113 GLU A O 1
ATOM 912 N N . LYS A 1 114 ? -2.395 4.015 -16.813 1.00 95.88 114 LYS A N 1
ATOM 913 C CA . LYS A 1 114 ? -3.615 3.978 -15.990 1.00 95.88 114 LYS A CA 1
ATOM 914 C C . LYS A 1 114 ? -3.395 3.409 -14.602 1.00 95.88 114 LYS A C 1
ATOM 916 O O . LYS A 1 114 ? -4.033 3.866 -13.660 1.00 95.88 114 LYS A O 1
ATOM 921 N N . PHE A 1 115 ? -2.477 2.462 -14.469 1.00 96.94 115 PHE A N 1
ATOM 922 C CA . PHE A 1 115 ? -2.027 1.995 -13.169 1.00 96.94 115 PHE A CA 1
ATOM 923 C C . PHE A 1 115 ? -1.396 3.143 -12.371 1.00 96.94 115 PHE A C 1
ATOM 925 O O . PHE A 1 115 ? -1.770 3.361 -11.226 1.00 96.94 115 PHE A O 1
ATOM 932 N N . LEU A 1 116 ? -0.508 3.929 -12.989 1.00 95.81 116 LEU A N 1
ATOM 933 C CA . LEU A 1 116 ? 0.131 5.079 -12.340 1.00 95.81 116 LEU A CA 1
ATOM 934 C C . LEU A 1 116 ? -0.866 6.207 -12.015 1.00 95.81 116 LEU A C 1
ATOM 936 O O . LEU A 1 116 ? -0.831 6.739 -10.903 1.00 95.81 116 LEU A O 1
ATOM 940 N N . ASP A 1 117 ? -1.790 6.524 -12.930 1.00 94.81 117 ASP A N 1
ATOM 941 C CA . ASP A 1 117 ? -2.876 7.498 -12.712 1.00 94.81 117 ASP A CA 1
ATOM 942 C C . ASP A 1 117 ? -3.763 7.108 -11.518 1.00 94.81 117 ASP A C 1
ATOM 944 O O . ASP A 1 117 ? -4.233 7.971 -10.771 1.00 94.81 117 ASP A O 1
ATOM 948 N N . ALA A 1 118 ? -3.971 5.803 -11.317 1.00 94.31 118 ALA A N 1
ATOM 949 C CA . ALA A 1 118 ? -4.750 5.249 -10.215 1.00 94.31 118 ALA A CA 1
ATOM 950 C C . ALA A 1 118 ? -4.010 5.252 -8.864 1.00 94.31 118 ALA A C 1
ATOM 952 O O . ALA A 1 118 ? -4.600 4.825 -7.874 1.00 94.31 118 ALA A O 1
ATOM 953 N N . ARG A 1 119 ? -2.767 5.764 -8.812 1.00 95.06 119 ARG A N 1
ATOM 954 C CA . ARG A 1 119 ? -1.964 6.000 -7.595 1.00 95.06 119 ARG A CA 1
ATOM 955 C C . ARG A 1 119 ? -1.968 4.794 -6.640 1.00 95.06 119 ARG A C 1
ATOM 957 O O . ARG A 1 119 ? -2.515 4.900 -5.544 1.00 95.06 119 ARG A O 1
ATOM 964 N N . PRO A 1 120 ? -1.364 3.660 -7.035 1.00 95.94 120 PRO A N 1
ATOM 965 C CA . PRO A 1 120 ? -1.386 2.438 -6.242 1.00 95.94 120 PRO A CA 1
ATOM 966 C C . PRO A 1 120 ? -0.775 2.687 -4.863 1.00 95.94 120 PRO A C 1
ATOM 968 O O . PRO A 1 120 ? 0.362 3.153 -4.746 1.00 95.94 120 PRO A O 1
ATOM 971 N N . GLN A 1 121 ? -1.511 2.339 -3.815 1.00 96.62 121 GLN A N 1
ATOM 972 C CA . GLN A 1 121 ? -0.980 2.306 -2.464 1.00 96.62 121 GLN A CA 1
ATOM 973 C C . GLN A 1 121 ? -0.296 0.957 -2.245 1.00 96.62 121 GLN A C 1
ATOM 975 O O . GLN A 1 121 ? -0.961 -0.069 -2.127 1.00 96.62 121 GLN A O 1
ATOM 980 N N . ASN A 1 122 ? 1.036 0.957 -2.197 1.00 97.56 122 ASN A N 1
ATOM 981 C CA . ASN A 1 122 ? 1.826 -0.244 -1.946 1.00 97.56 122 ASN A CA 1
ATOM 982 C C . ASN A 1 122 ? 1.870 -0.559 -0.445 1.00 97.56 122 ASN A C 1
ATOM 984 O O . ASN A 1 122 ? 2.490 0.169 0.331 1.00 97.56 122 ASN A O 1
ATOM 988 N N . LEU A 1 123 ? 1.205 -1.641 -0.046 1.00 97.94 123 LEU A N 1
ATOM 989 C CA . LEU A 1 123 ? 1.095 -2.077 1.344 1.00 97.94 123 LEU A CA 1
ATOM 990 C C . LEU A 1 123 ? 2.304 -2.905 1.798 1.00 97.94 123 LEU A C 1
ATOM 992 O O . LEU A 1 123 ? 2.532 -3.041 2.999 1.00 97.94 123 LEU A O 1
ATOM 996 N N . SER A 1 124 ? 3.111 -3.423 0.867 1.00 97.75 124 SER A N 1
ATOM 997 C CA . SER A 1 124 ? 4.276 -4.268 1.170 1.00 97.75 124 SER A CA 1
ATOM 998 C C . SER A 1 124 ? 5.423 -3.522 1.859 1.00 97.75 124 SER A C 1
ATOM 1000 O O . SER A 1 124 ? 6.357 -4.146 2.355 1.00 97.75 124 SER A O 1
ATOM 1002 N N . HIS A 1 125 ? 5.351 -2.193 1.946 1.00 94.94 125 HIS A N 1
ATOM 1003 C CA . HIS A 1 125 ? 6.279 -1.368 2.726 1.00 94.94 125 HIS A CA 1
ATOM 1004 C C . HIS A 1 125 ? 5.760 -1.020 4.130 1.00 94.94 125 HIS A C 1
ATOM 1006 O O . HIS A 1 125 ? 6.410 -0.274 4.862 1.00 94.94 125 HIS A O 1
ATOM 1012 N N . GLY A 1 126 ? 4.615 -1.580 4.518 1.00 97.31 126 GLY A N 1
ATOM 1013 C CA . GLY A 1 126 ? 3.884 -1.217 5.722 1.00 97.31 126 GLY A CA 1
ATOM 1014 C C . GLY A 1 126 ? 2.742 -0.255 5.420 1.00 97.31 126 GLY A C 1
ATOM 1015 O O . GLY A 1 126 ? 2.716 0.433 4.399 1.00 97.31 126 GLY A O 1
ATOM 1016 N N . PHE A 1 127 ? 1.755 -0.243 6.307 1.00 98.00 127 PHE A N 1
ATOM 1017 C CA . PHE A 1 127 ? 0.518 0.498 6.102 1.00 98.00 127 PHE A CA 1
ATOM 1018 C C . PHE A 1 127 ? -0.166 0.832 7.424 1.00 98.00 127 PHE A C 1
ATOM 1020 O O . PHE A 1 127 ? 0.132 0.268 8.477 1.00 98.00 127 PHE A O 1
ATOM 1027 N N . VAL A 1 128 ? -1.120 1.757 7.348 1.00 97.56 128 VAL A N 1
ATOM 1028 C CA . VAL A 1 128 ? -2.015 2.090 8.454 1.00 97.56 128 VAL A CA 1
ATOM 1029 C C . VAL A 1 128 ? -3.417 1.662 8.058 1.00 97.56 128 VAL A C 1
ATOM 1031 O O . VAL A 1 128 ? -3.976 2.174 7.089 1.00 97.56 128 VAL A O 1
ATOM 1034 N N . ALA A 1 129 ? -3.985 0.726 8.809 1.00 97.06 129 ALA A N 1
ATOM 1035 C CA . ALA A 1 129 ? -5.395 0.397 8.717 1.00 97.06 129 ALA A CA 1
ATOM 1036 C C . ALA A 1 129 ? -6.171 1.290 9.685 1.00 97.06 129 ALA A C 1
ATOM 1038 O O . ALA A 1 129 ? -5.742 1.508 10.819 1.00 97.06 129 ALA A O 1
ATOM 1039 N N . THR A 1 130 ? -7.313 1.812 9.243 1.00 97.00 130 THR A N 1
ATOM 1040 C CA . THR A 1 130 ? -8.170 2.657 10.080 1.00 97.00 130 THR A CA 1
ATOM 1041 C C . THR A 1 130 ? -9.630 2.270 9.918 1.00 97.00 130 THR A C 1
ATOM 1043 O O . THR A 1 130 ? -10.052 1.856 8.838 1.00 97.00 130 THR A O 1
ATOM 1046 N N . CYS A 1 131 ? -10.416 2.452 10.973 1.00 96.19 131 CYS A N 1
ATOM 1047 C CA . CYS A 1 131 ? -11.861 2.563 10.869 1.00 96.19 131 CYS A CA 1
ATOM 1048 C C . CYS A 1 131 ? -12.359 3.738 11.710 1.00 96.19 131 CYS A C 1
ATOM 1050 O O . CYS A 1 131 ? -11.764 4.101 12.725 1.00 96.19 131 CYS A O 1
ATOM 1052 N N . VAL A 1 132 ? -13.466 4.337 11.278 1.00 96.56 132 VAL A N 1
ATOM 1053 C CA . VAL A 1 132 ? -14.185 5.340 12.062 1.00 96.56 132 VAL A CA 1
ATOM 1054 C C . VAL A 1 132 ? -15.401 4.653 12.656 1.00 96.56 132 VAL A C 1
ATOM 1056 O O . VAL A 1 132 ? -16.223 4.119 11.913 1.00 96.56 132 VAL A O 1
ATOM 1059 N N . PHE A 1 133 ? -15.483 4.642 13.980 1.00 96.00 133 PHE A N 1
ATOM 1060 C CA . PHE A 1 133 ? -16.585 4.054 14.722 1.00 96.00 133 PHE A CA 1
ATOM 1061 C C . PHE A 1 133 ? -17.376 5.159 15.421 1.00 96.00 133 PHE A C 1
ATOM 1063 O O . PHE A 1 133 ? -16.795 6.029 16.067 1.00 96.00 133 PHE A O 1
ATOM 1070 N N . GLY A 1 134 ? -18.696 5.150 15.249 1.00 95.50 134 GLY A N 1
ATOM 1071 C CA . GLY A 1 134 ? -19.593 6.140 15.835 1.00 95.50 134 GLY A CA 1
ATOM 1072 C C . GLY A 1 134 ? -20.281 5.603 17.083 1.00 95.50 134 GLY A C 1
ATOM 1073 O O . GLY A 1 134 ? -20.782 4.481 17.065 1.00 95.50 134 GLY A O 1
ATOM 1074 N N . VAL A 1 135 ? -20.358 6.420 18.129 1.00 96.06 135 VAL A N 1
ATOM 1075 C CA . VAL A 1 135 ? -21.227 6.191 19.295 1.00 96.06 135 VAL A CA 1
ATOM 1076 C C . VAL A 1 135 ? -22.245 7.323 19.403 1.00 96.06 135 VAL A C 1
ATOM 1078 O O . VAL A 1 135 ? -21.991 8.443 18.950 1.00 96.06 135 VAL A O 1
ATOM 1081 N N . ASP A 1 136 ? -23.412 7.030 19.964 1.00 95.88 136 ASP A N 1
ATOM 1082 C CA . ASP A 1 136 ? -24.481 8.012 20.123 1.00 95.88 136 ASP A CA 1
ATOM 1083 C C . ASP A 1 136 ? -24.078 9.162 21.072 1.00 95.88 136 ASP A C 1
ATOM 1085 O O . ASP A 1 136 ? -23.285 8.986 22.005 1.00 95.88 136 ASP A O 1
ATOM 1089 N N . PHE A 1 137 ? -24.639 10.354 20.846 1.00 94.69 137 PHE A N 1
ATOM 1090 C CA . PHE A 1 137 ? -24.376 11.551 21.650 1.00 94.69 137 PHE A CA 1
ATOM 1091 C C . PHE A 1 137 ? -24.734 11.400 23.129 1.00 94.69 137 PHE A C 1
ATOM 1093 O O . PHE A 1 137 ? -24.185 12.131 23.954 1.00 94.69 137 PHE A O 1
ATOM 1100 N N . GLN A 1 138 ? -25.591 10.452 23.509 1.00 94.50 138 GLN A N 1
ATOM 1101 C CA . GLN A 1 138 ? -25.854 10.194 24.925 1.00 94.50 138 GLN A CA 1
ATOM 1102 C C . GLN A 1 138 ? -24.585 9.826 25.723 1.00 94.50 138 GLN A C 1
ATOM 1104 O O . GLN A 1 138 ? -24.527 10.076 26.927 1.00 94.50 138 GLN A O 1
ATOM 1109 N N . HIS A 1 139 ? -23.538 9.322 25.054 1.00 94.38 139 HIS A N 1
ATOM 1110 C CA . HIS A 1 139 ? -22.244 8.979 25.662 1.00 94.38 139 HIS A CA 1
ATOM 1111 C C . HIS A 1 139 ? -21.260 10.163 25.720 1.00 94.38 139 HIS A C 1
ATOM 1113 O O . HIS A 1 139 ? -20.104 9.988 26.097 1.00 94.38 139 HIS A O 1
ATOM 1119 N N . GLN A 1 140 ? -21.688 11.389 25.383 1.00 94.00 140 GLN A N 1
ATOM 1120 C CA . GLN A 1 140 ? -20.812 12.567 25.268 1.00 94.00 140 GLN A CA 1
ATOM 1121 C C . GLN A 1 140 ? -20.004 12.878 26.530 1.00 94.00 140 GLN A C 1
ATOM 1123 O O . GLN A 1 140 ? -18.856 13.309 26.422 1.00 94.00 140 GLN A O 1
ATOM 1128 N N . ARG A 1 141 ? -20.581 12.671 27.720 1.00 95.00 141 ARG A N 1
ATOM 1129 C CA . ARG A 1 141 ? -19.905 12.981 28.992 1.00 95.00 141 ARG A CA 1
ATOM 1130 C C . ARG A 1 141 ? -18.635 12.159 29.196 1.00 95.00 141 ARG A C 1
ATOM 1132 O O . ARG A 1 141 ? -17.655 12.693 29.704 1.00 95.00 141 ARG A O 1
ATOM 1139 N N . ASP A 1 142 ? -18.651 10.911 28.741 1.00 94.00 142 ASP A N 1
ATOM 1140 C CA . ASP A 1 142 ? -17.577 9.945 28.974 1.00 94.00 142 ASP A CA 1
ATOM 1141 C C . ASP A 1 142 ? -16.796 9.615 27.691 1.00 94.00 142 ASP A C 1
ATOM 1143 O O . ASP A 1 142 ? -15.938 8.730 27.678 1.00 94.00 142 ASP A O 1
ATOM 1147 N N . ALA A 1 143 ? -17.080 10.335 26.601 1.00 93.19 143 ALA A N 1
ATOM 1148 C CA . ALA A 1 143 ? -16.517 10.095 25.279 1.00 93.19 143 ALA A CA 1
ATOM 1149 C C . ALA A 1 143 ? -14.979 10.154 25.281 1.00 93.19 143 ALA A C 1
ATOM 1151 O O . ALA A 1 143 ? -14.320 9.227 24.820 1.00 93.19 143 ALA A O 1
ATOM 1152 N N . LEU A 1 144 ? -14.411 11.216 25.860 1.00 94.38 144 LEU A N 1
ATOM 1153 C CA . LEU A 1 144 ? -12.960 11.461 25.896 1.00 94.38 144 LEU A CA 1
ATOM 1154 C C . LEU A 1 144 ? -12.237 10.717 27.030 1.00 94.38 144 LEU A C 1
ATOM 1156 O O . LEU A 1 144 ? -11.049 10.931 27.256 1.00 94.38 144 LEU A O 1
ATOM 1160 N N . THR A 1 145 ? -12.952 9.898 27.802 1.00 94.44 145 THR A N 1
ATOM 1161 C CA . THR A 1 145 ? -12.394 9.176 28.948 1.00 94.44 145 THR A CA 1
ATOM 1162 C C . THR A 1 145 ? -12.698 7.691 28.819 1.00 94.44 145 THR A C 1
ATOM 1164 O O . THR A 1 145 ? -11.855 6.920 28.367 1.00 94.44 145 THR A O 1
ATOM 1167 N N . THR A 1 146 ? -13.904 7.276 29.188 1.00 96.00 146 THR A N 1
ATOM 1168 C CA . THR A 1 146 ? -14.308 5.871 29.257 1.00 96.00 146 THR A CA 1
ATOM 1169 C C . THR A 1 146 ? -14.420 5.235 27.877 1.00 96.00 146 THR A C 1
ATOM 1171 O O . THR A 1 146 ? -13.928 4.123 27.689 1.00 96.00 146 THR A O 1
ATOM 1174 N N . VAL A 1 147 ? -15.035 5.927 26.912 1.00 96.44 147 VAL A N 1
ATOM 1175 C CA . VAL A 1 147 ? -15.270 5.362 25.573 1.00 96.44 147 VAL A CA 1
ATOM 1176 C C . VAL A 1 147 ? -13.953 5.185 24.821 1.00 96.44 147 VAL A C 1
ATOM 1178 O O . VAL A 1 147 ? -13.636 4.080 24.381 1.00 96.44 147 VAL A O 1
ATOM 1181 N N . GLU A 1 148 ? -13.145 6.247 24.743 1.00 96.12 148 GLU A N 1
ATOM 1182 C CA . GLU A 1 148 ? -11.826 6.202 24.103 1.00 96.12 148 GLU A CA 1
ATOM 1183 C C . GLU A 1 148 ? -10.934 5.112 24.710 1.00 96.12 148 GLU A C 1
ATOM 1185 O O . GLU A 1 148 ? -10.425 4.239 23.999 1.00 96.12 148 GLU A O 1
ATOM 1190 N N . LYS A 1 149 ? -10.816 5.094 26.046 1.00 97.62 149 LYS A N 1
ATOM 1191 C CA . LYS A 1 149 ? -10.014 4.093 26.753 1.00 97.62 149 LYS A CA 1
ATOM 1192 C C . LYS A 1 149 ? -10.531 2.677 26.525 1.00 97.62 149 LYS A C 1
ATOM 1194 O O . LYS A 1 149 ? -9.727 1.767 26.346 1.00 97.62 149 LYS A O 1
ATOM 1199 N N . GLY A 1 150 ? -11.844 2.461 26.517 1.00 98.12 150 GLY A N 1
ATOM 1200 C CA . GLY A 1 150 ? -12.370 1.119 26.296 1.00 98.12 150 GLY A CA 1
ATOM 1201 C C . GLY A 1 150 ? -12.146 0.625 24.866 1.00 98.12 150 GLY A C 1
ATOM 1202 O O . GLY A 1 150 ? -11.872 -0.560 24.689 1.00 98.12 150 GLY A O 1
ATOM 1203 N N . PHE A 1 151 ? -12.146 1.497 23.850 1.00 98.38 151 PHE A N 1
ATOM 1204 C CA . PHE A 1 151 ? -11.685 1.103 22.512 1.00 98.38 151 PHE A CA 1
ATOM 1205 C C . PHE A 1 151 ? -10.187 0.773 22.492 1.00 98.38 151 PHE A C 1
ATOM 1207 O O . PHE A 1 151 ? -9.802 -0.239 21.903 1.00 98.38 151 PHE A O 1
ATOM 1214 N N . GLN A 1 152 ? -9.353 1.555 23.185 1.00 98.38 152 GLN A N 1
ATOM 1215 C CA . GLN A 1 152 ? -7.921 1.266 23.319 1.00 98.38 152 GLN A CA 1
ATOM 1216 C C . GLN A 1 152 ? -7.679 -0.104 23.977 1.00 98.38 152 GLN A C 1
ATOM 1218 O O . GLN A 1 152 ? -6.883 -0.910 23.486 1.00 98.38 152 GLN A O 1
ATOM 1223 N N . ASP A 1 153 ? -8.384 -0.384 25.073 1.00 98.44 153 ASP A N 1
ATOM 1224 C CA . ASP A 1 153 ? -8.285 -1.642 25.811 1.00 98.44 153 ASP A CA 1
ATOM 1225 C C . ASP A 1 153 ? -8.823 -2.822 24.985 1.00 98.44 153 ASP A C 1
ATOM 1227 O O . ASP A 1 153 ? -8.229 -3.901 25.007 1.00 98.44 153 ASP A O 1
ATOM 1231 N N . ALA A 1 154 ? -9.885 -2.625 24.198 1.00 98.31 154 ALA A N 1
ATOM 1232 C CA . ALA A 1 154 ? -10.428 -3.653 23.310 1.00 98.31 154 ALA A CA 1
ATOM 1233 C C . ALA A 1 154 ? -9.458 -4.022 22.175 1.00 98.31 154 ALA A C 1
ATOM 1235 O O . ALA A 1 154 ? -9.278 -5.207 21.879 1.00 98.31 154 ALA A O 1
ATOM 1236 N N . LEU A 1 155 ? -8.778 -3.042 21.569 1.00 98.25 155 LEU A N 1
ATOM 1237 C CA . LEU A 1 155 ? -7.713 -3.308 20.592 1.00 98.25 155 LEU A CA 1
ATOM 1238 C C . LEU A 1 155 ? -6.571 -4.099 21.236 1.00 98.25 155 LEU A C 1
ATOM 1240 O O . LEU A 1 155 ? -6.140 -5.118 20.698 1.00 98.25 155 LEU A O 1
ATOM 1244 N N . LYS A 1 156 ? -6.138 -3.682 22.431 1.00 98.31 156 LYS A N 1
ATOM 1245 C CA . LYS A 1 156 ? -5.071 -4.353 23.183 1.00 98.31 156 LYS A CA 1
ATOM 1246 C C . LYS A 1 156 ? -5.415 -5.801 23.543 1.00 98.31 156 LYS A C 1
ATOM 1248 O O . LYS A 1 156 ? -4.529 -6.649 23.520 1.00 98.31 156 LYS A O 1
ATOM 1253 N N . GLN A 1 157 ? -6.669 -6.075 23.897 1.00 98.06 157 GLN A N 1
ATOM 1254 C CA . GLN A 1 157 ? -7.130 -7.412 24.283 1.00 98.06 157 GLN A CA 1
ATOM 1255 C C . GLN A 1 157 ? -7.346 -8.334 23.079 1.00 98.06 157 GLN A C 1
ATOM 1257 O O . GLN A 1 157 ? -7.044 -9.516 23.177 1.00 98.06 157 GLN A O 1
ATOM 1262 N N . SER A 1 158 ? -7.841 -7.809 21.954 1.00 97.75 158 SER A N 1
ATOM 1263 C CA . SER A 1 158 ? -8.204 -8.620 20.779 1.00 97.75 158 SER A CA 1
ATOM 1264 C C . SER A 1 158 ? -7.051 -8.884 19.806 1.00 97.75 158 SER A C 1
ATOM 1266 O O . SER A 1 158 ? -7.101 -9.862 19.059 1.00 97.75 158 SER A O 1
ATOM 1268 N N . LEU A 1 159 ? -6.019 -8.029 19.782 1.00 97.88 159 LEU A N 1
ATOM 1269 C CA . LEU A 1 159 ? -4.883 -8.170 18.866 1.00 97.88 159 LEU A CA 1
ATOM 1270 C C . LEU A 1 159 ? -4.110 -9.494 19.043 1.00 97.88 159 LEU A C 1
ATOM 1272 O O . LEU A 1 159 ? -3.837 -10.116 18.020 1.00 97.88 159 LEU A O 1
ATOM 1276 N N . PRO A 1 160 ? -3.787 -9.976 20.265 1.00 97.75 160 PRO A N 1
ATOM 1277 C CA . PRO A 1 160 ? -3.025 -11.219 20.452 1.00 97.75 160 PRO A CA 1
ATOM 1278 C C . PRO A 1 160 ? -3.705 -12.486 19.911 1.00 97.75 160 PRO A C 1
ATOM 1280 O O . PRO A 1 160 ? -3.041 -13.498 19.723 1.00 97.75 160 PRO A O 1
ATOM 1283 N N . GLU A 1 161 ? -5.018 -12.447 19.670 1.00 96.25 161 GLU A N 1
ATOM 1284 C CA . GLU A 1 161 ? -5.777 -13.564 19.090 1.00 96.25 161 GLU A CA 1
ATOM 1285 C C . GLU A 1 161 ? -5.671 -13.624 17.556 1.00 96.25 161 GLU A C 1
ATOM 1287 O O . GLU A 1 161 ? -6.179 -14.558 16.934 1.00 96.25 161 GLU A O 1
ATOM 1292 N N . GLN A 1 162 ? -5.053 -12.618 16.929 1.00 97.06 162 GLN A N 1
ATOM 1293 C CA . GLN A 1 162 ? -4.933 -12.518 15.478 1.00 97.06 162 GLN A CA 1
ATOM 1294 C C . GLN A 1 162 ? -3.615 -13.117 14.985 1.00 97.06 162 GLN A C 1
ATOM 1296 O O . GLN A 1 162 ? -2.556 -12.925 15.575 1.00 97.06 162 GLN A O 1
ATOM 1301 N N . ASP A 1 163 ? -3.653 -13.763 13.824 1.00 96.00 163 ASP A N 1
ATOM 1302 C CA . ASP A 1 163 ? -2.466 -14.305 13.149 1.00 96.00 163 ASP A CA 1
ATOM 1303 C C . ASP A 1 163 ? -1.506 -13.223 12.624 1.00 96.00 163 ASP A C 1
ATOM 1305 O O . ASP A 1 163 ? -0.337 -13.495 12.373 1.00 96.00 163 ASP A O 1
ATOM 1309 N N . PHE A 1 164 ? -1.976 -11.983 12.490 1.00 96.31 164 PHE A N 1
ATOM 1310 C CA . PHE A 1 164 ? -1.163 -10.823 12.122 1.00 96.31 164 PHE A CA 1
ATOM 1311 C C . PHE A 1 164 ? -0.626 -10.030 13.329 1.00 96.31 164 PHE A C 1
ATOM 1313 O O . PHE A 1 164 ? -0.022 -8.974 13.130 1.00 96.31 164 PHE A O 1
ATOM 1320 N N . ALA A 1 165 ? -0.814 -10.495 14.571 1.00 97.38 165 ALA A N 1
ATOM 1321 C CA . ALA A 1 165 ? -0.443 -9.748 15.780 1.00 97.38 165 ALA A CA 1
ATOM 1322 C C . ALA A 1 165 ? 1.026 -9.286 15.790 1.00 97.38 165 ALA A C 1
ATOM 1324 O O . ALA A 1 165 ? 1.300 -8.106 16.011 1.00 97.38 165 ALA A O 1
ATOM 1325 N N . ASP A 1 166 ? 1.959 -10.181 15.452 1.00 97.75 166 ASP A N 1
ATOM 1326 C CA . ASP A 1 166 ? 3.411 -9.930 15.496 1.00 97.75 166 ASP A CA 1
ATOM 1327 C C . ASP A 1 166 ? 3.895 -8.883 14.477 1.00 97.75 166 ASP A C 1
ATOM 1329 O O . ASP A 1 166 ? 5.005 -8.347 14.564 1.00 97.75 166 ASP A O 1
ATOM 1333 N N . THR A 1 167 ? 3.053 -8.574 13.492 1.00 97.81 167 THR A N 1
ATOM 1334 C CA . THR A 1 167 ? 3.338 -7.580 12.450 1.00 97.81 167 THR A CA 1
ATOM 1335 C C . THR A 1 167 ? 2.804 -6.188 12.795 1.00 97.81 167 THR A C 1
ATOM 1337 O O . THR A 1 167 ? 3.125 -5.220 12.100 1.00 97.81 167 THR A O 1
ATOM 1340 N N . CYS A 1 168 ? 2.023 -6.059 13.874 1.00 98.12 168 CYS A N 1
ATOM 1341 C CA . CYS A 1 168 ? 1.512 -4.785 14.362 1.00 98.12 168 CYS A CA 1
ATOM 1342 C C . CYS A 1 168 ? 2.617 -4.009 15.094 1.00 98.12 168 CYS A C 1
ATOM 1344 O O . CYS A 1 168 ? 3.137 -4.449 16.116 1.00 98.12 168 CYS A O 1
ATOM 1346 N N . ALA A 1 169 ? 2.960 -2.823 14.595 1.00 97.50 169 ALA A N 1
ATOM 1347 C CA . ALA A 1 169 ? 3.943 -1.938 15.217 1.00 97.50 169 ALA A CA 1
ATOM 1348 C C . ALA A 1 169 ? 3.314 -1.016 16.273 1.00 97.50 169 ALA A C 1
ATOM 1350 O O . ALA A 1 169 ? 3.950 -0.682 17.271 1.00 97.50 169 ALA A O 1
ATOM 1351 N N . HIS A 1 170 ? 2.076 -0.579 16.042 1.00 97.56 170 HIS A N 1
ATOM 1352 C CA . HIS A 1 170 ? 1.382 0.372 16.904 1.00 97.56 170 HIS A CA 1
ATOM 1353 C C . HIS A 1 170 ? -0.130 0.298 16.682 1.00 97.56 170 HIS A C 1
ATOM 1355 O O . HIS A 1 170 ? -0.566 0.018 15.570 1.00 97.56 170 HIS A O 1
ATOM 1361 N N . PHE A 1 171 ? -0.929 0.598 17.702 1.00 97.81 171 PHE A N 1
ATOM 1362 C CA . PHE A 1 171 ? -2.370 0.797 17.562 1.00 97.81 171 PHE A CA 1
ATOM 1363 C C . PHE A 1 171 ? -2.858 1.878 18.527 1.00 97.81 171 PHE A C 1
ATOM 1365 O O . PHE A 1 171 ? -2.336 2.005 19.641 1.00 97.81 171 PHE A O 1
ATOM 1372 N N . SER A 1 172 ? -3.880 2.621 18.110 1.00 98.06 172 SER A N 1
ATOM 1373 C CA . SER A 1 172 ? -4.562 3.586 18.965 1.00 98.06 172 SER A CA 1
ATOM 1374 C C . SER A 1 172 ? -6.060 3.672 18.672 1.00 98.06 172 SER A C 1
ATOM 1376 O O . SER A 1 172 ? -6.530 3.335 17.581 1.00 98.06 172 SER A O 1
ATOM 1378 N N . ALA A 1 173 ? -6.816 4.109 19.673 1.00 98.00 173 ALA A N 1
ATOM 1379 C CA . ALA A 1 173 ? -8.188 4.560 19.546 1.00 98.00 173 ALA A CA 1
ATOM 1380 C C . ALA A 1 173 ? -8.283 5.982 20.097 1.00 98.00 173 ALA A C 1
ATOM 1382 O O . ALA A 1 173 ? -7.919 6.222 21.243 1.00 98.00 173 ALA A O 1
ATOM 1383 N N . GLU A 1 174 ? -8.754 6.914 19.274 1.00 97.12 174 GLU A N 1
ATOM 1384 C CA . GLU A 1 174 ? -8.757 8.345 19.592 1.00 97.12 174 GLU A CA 1
ATOM 1385 C C . GLU A 1 174 ? -10.066 8.987 19.143 1.00 97.12 174 GLU A C 1
ATOM 1387 O O . GLU A 1 174 ? -10.606 8.650 18.081 1.00 97.12 174 GLU A O 1
ATOM 1392 N N . TYR A 1 175 ? -10.565 9.959 19.903 1.00 97.25 175 TYR A N 1
ATOM 1393 C CA . TYR A 1 175 ? -11.641 10.820 19.436 1.00 97.25 175 TYR A CA 1
ATOM 1394 C C . TYR A 1 175 ? -11.219 11.579 18.169 1.00 97.25 175 TYR A C 1
ATOM 1396 O O . TYR A 1 175 ? -10.223 12.302 18.134 1.00 97.25 175 TYR A O 1
ATOM 1404 N N . LYS A 1 176 ? -12.004 11.427 17.102 1.00 97.31 176 LYS A N 1
ATOM 1405 C CA . LYS A 1 176 ? -11.763 12.058 15.799 1.00 97.31 176 LYS A CA 1
ATOM 1406 C C . LYS A 1 176 ? -12.535 13.367 15.647 1.00 97.31 176 LYS A C 1
ATOM 1408 O O . LYS A 1 176 ? -12.056 14.283 14.980 1.00 97.31 176 LYS A O 1
ATOM 1413 N N . GLY A 1 177 ? -13.747 13.434 16.190 1.00 95.81 177 GLY A N 1
ATOM 1414 C CA . GLY A 1 177 ? -14.690 14.521 15.949 1.00 95.81 177 GLY A CA 1
ATOM 1415 C C . GLY A 1 177 ? -16.131 14.047 16.095 1.00 95.81 177 GLY A C 1
ATOM 1416 O O . GLY A 1 177 ? -16.406 13.053 16.757 1.00 95.81 177 GLY A O 1
ATOM 1417 N N . MET A 1 178 ? -17.060 14.742 15.449 1.00 95.12 178 MET A N 1
ATOM 1418 C CA . MET A 1 178 ? -18.470 14.357 15.432 1.00 95.12 178 MET A CA 1
ATOM 1419 C C . MET A 1 178 ? -19.058 14.510 14.033 1.00 95.12 178 MET A C 1
ATOM 1421 O O . MET A 1 178 ? -18.625 15.364 13.256 1.00 95.12 178 MET A O 1
ATOM 1425 N N . SER A 1 179 ? -20.058 13.692 13.733 1.00 92.62 179 SER A N 1
ATOM 1426 C CA . SER A 1 179 ? -20.933 13.842 12.573 1.00 92.62 179 SER A CA 1
ATOM 1427 C C . SER A 1 179 ? -22.311 14.342 13.014 1.00 92.62 179 SER A C 1
ATOM 1429 O O . SER A 1 179 ? -22.531 14.655 14.182 1.00 92.62 179 SER A O 1
ATOM 1431 N N . ALA A 1 180 ? -23.267 14.414 12.085 1.00 90.44 180 ALA A N 1
ATOM 1432 C CA . ALA A 1 180 ? -24.629 14.852 12.390 1.00 90.44 180 ALA A CA 1
ATOM 1433 C C . ALA A 1 180 ? -25.352 13.959 13.417 1.00 90.44 180 ALA A C 1
ATOM 1435 O O . ALA A 1 180 ? -26.303 14.412 14.049 1.00 90.44 180 ALA A O 1
ATOM 1436 N N . THR A 1 181 ? -24.930 12.700 13.564 1.00 91.94 181 THR A N 1
ATOM 1437 C CA . THR A 1 181 ? -25.618 11.706 14.401 1.00 91.94 181 THR A CA 1
ATOM 1438 C C . THR A 1 181 ? -24.695 10.980 15.376 1.00 91.94 181 THR A C 1
ATOM 1440 O O . THR A 1 181 ? -25.180 10.147 16.128 1.00 91.94 181 THR A O 1
ATOM 1443 N N . ALA A 1 182 ? -23.385 11.240 15.366 1.00 95.44 182 ALA A N 1
ATOM 1444 C CA . ALA A 1 182 ? -22.421 10.425 16.101 1.00 95.44 182 ALA A CA 1
ATOM 1445 C C . ALA A 1 182 ? -21.259 11.231 16.677 1.00 95.44 182 ALA A C 1
ATOM 1447 O O . ALA A 1 182 ? -20.745 12.143 16.028 1.00 95.44 182 ALA A O 1
ATOM 1448 N N . LEU A 1 183 ? -20.758 10.783 17.825 1.00 96.38 183 LEU A N 1
ATOM 1449 C CA . LEU A 1 183 ? -19.388 11.033 18.264 1.00 96.38 183 LEU A CA 1
ATOM 1450 C C . LEU A 1 183 ? -18.484 10.003 17.581 1.00 96.38 183 LEU A C 1
ATOM 1452 O O . LEU A 1 183 ? -18.718 8.800 17.688 1.00 96.38 183 LEU A O 1
ATOM 1456 N N . GLU A 1 184 ? -17.480 10.464 16.841 1.00 97.31 184 GLU A N 1
ATOM 1457 C CA . GLU A 1 184 ? -16.624 9.614 16.016 1.00 97.31 184 GLU A CA 1
ATOM 1458 C C . GLU A 1 184 ? -15.287 9.329 16.697 1.00 97.31 184 GLU A C 1
ATOM 1460 O O . GLU A 1 184 ? -14.546 10.242 17.064 1.00 97.31 184 GLU A O 1
ATOM 1465 N N . PHE A 1 185 ? -14.936 8.049 16.753 1.00 97.81 185 PHE A N 1
ATOM 1466 C CA . PHE A 1 185 ? -13.647 7.548 17.208 1.00 97.81 185 PHE A CA 1
ATOM 1467 C C . PHE A 1 185 ? -12.901 6.931 16.033 1.00 97.81 185 PHE A C 1
ATOM 1469 O O . PHE A 1 185 ? -13.465 6.166 15.248 1.00 97.81 185 PHE A O 1
ATOM 1476 N N . ARG A 1 186 ? -11.620 7.265 15.889 1.00 98.00 186 ARG A N 1
ATOM 1477 C CA . ARG A 1 186 ? -10.724 6.611 14.940 1.00 98.00 186 ARG A CA 1
ATOM 1478 C C . ARG A 1 186 ? -10.011 5.483 15.667 1.00 98.00 186 ARG A C 1
ATOM 1480 O O . ARG A 1 186 ? -9.223 5.741 16.566 1.00 98.00 186 ARG A O 1
ATOM 1487 N N . LEU A 1 187 ? -10.258 4.255 15.230 1.00 98.25 187 LEU A N 1
ATOM 1488 C CA . LEU A 1 187 ? -9.462 3.095 15.608 1.00 98.25 187 LEU A CA 1
ATOM 1489 C C . LEU A 1 187 ? -8.438 2.891 14.495 1.00 98.25 187 LEU A C 1
ATOM 1491 O O . LEU A 1 187 ? -8.806 2.821 13.318 1.00 98.25 187 LEU A O 1
ATOM 1495 N N . LEU A 1 188 ? -7.160 2.835 14.848 1.00 97.69 188 LEU A N 1
ATOM 1496 C CA . LEU A 1 188 ? -6.075 2.680 13.892 1.00 97.69 188 LEU A CA 1
ATOM 1497 C C . LEU A 1 188 ? -5.053 1.658 14.365 1.00 97.69 188 LEU A C 1
ATOM 1499 O O . LEU A 1 188 ? -4.795 1.510 15.558 1.00 97.69 188 LEU A O 1
ATOM 1503 N N . ALA A 1 189 ? -4.438 0.987 13.402 1.00 98.12 189 ALA A N 1
ATOM 1504 C CA . ALA A 1 189 ? -3.326 0.092 13.646 1.00 98.12 189 ALA A CA 1
ATOM 1505 C C . ALA A 1 189 ? -2.313 0.182 12.500 1.00 98.12 189 ALA A C 1
ATOM 1507 O O . ALA A 1 189 ? -2.667 0.186 11.318 1.00 98.12 189 ALA A O 1
ATOM 1508 N N . VAL A 1 190 ? -1.045 0.299 12.876 1.00 98.44 190 VAL A N 1
ATOM 1509 C CA . VAL A 1 190 ? 0.116 0.397 11.997 1.00 98.44 190 VAL A CA 1
ATOM 1510 C C . VAL A 1 190 ? 0.730 -0.986 11.875 1.00 98.44 190 VAL A C 1
ATOM 1512 O O . VAL A 1 190 ? 1.130 -1.583 12.875 1.00 98.44 190 VAL A O 1
ATOM 1515 N N . PHE A 1 191 ? 0.846 -1.466 10.646 1.00 98.56 191 PHE A N 1
ATOM 1516 C CA . PHE A 1 191 ? 1.372 -2.783 10.332 1.00 98.56 191 PHE A CA 1
ATOM 1517 C C . PHE A 1 191 ? 2.601 -2.690 9.445 1.00 98.56 191 PHE A C 1
ATOM 1519 O O . PHE A 1 191 ? 2.720 -1.808 8.590 1.00 98.56 191 PHE A O 1
ATOM 1526 N N . LYS A 1 192 ? 3.512 -3.639 9.640 1.00 98.38 192 LYS A N 1
ATOM 1527 C CA . LYS A 1 192 ? 4.604 -3.888 8.705 1.00 98.38 192 LYS A CA 1
ATOM 1528 C C . LYS A 1 192 ? 4.078 -4.555 7.425 1.00 98.38 192 LYS A C 1
ATOM 1530 O O . LYS A 1 192 ? 2.953 -5.057 7.381 1.00 98.38 192 LYS A O 1
ATOM 1535 N N . GLY A 1 193 ? 4.896 -4.548 6.376 1.00 97.56 193 GLY A N 1
ATOM 1536 C CA . GLY A 1 193 ? 4.513 -5.033 5.049 1.00 97.56 193 GLY A CA 1
ATOM 1537 C C . GLY A 1 193 ? 4.149 -6.516 4.986 1.00 97.56 193 GLY A C 1
ATOM 1538 O O . GLY A 1 193 ? 3.359 -6.910 4.133 1.00 97.56 193 GLY A O 1
ATOM 1539 N N . GLU A 1 194 ? 4.645 -7.331 5.919 1.00 97.31 194 GLU A N 1
ATOM 1540 C CA . GLU A 1 194 ? 4.316 -8.758 6.020 1.00 97.31 194 GLU A CA 1
ATOM 1541 C C . GLU A 1 194 ? 2.816 -8.992 6.272 1.00 97.31 194 GLU A C 1
ATOM 1543 O O . GLU A 1 194 ? 2.284 -10.047 5.939 1.00 97.31 194 GLU A O 1
ATOM 1548 N N . ALA A 1 195 ? 2.109 -7.996 6.815 1.00 97.44 195 ALA A N 1
ATOM 1549 C CA . ALA A 1 195 ? 0.675 -8.068 7.072 1.00 97.44 195 ALA A CA 1
ATOM 1550 C C . ALA A 1 195 ? -0.192 -7.722 5.848 1.00 97.44 195 ALA A C 1
ATOM 1552 O O . ALA A 1 195 ? -1.419 -7.731 5.952 1.00 97.44 195 ALA A O 1
ATOM 1553 N N . ALA A 1 196 ? 0.403 -7.359 4.707 1.00 97.25 196 ALA A N 1
ATOM 1554 C CA . ALA A 1 196 ? -0.323 -6.741 3.599 1.00 97.25 196 ALA A CA 1
ATOM 1555 C C . ALA A 1 196 ? -1.416 -7.642 2.998 1.00 97.25 196 ALA A C 1
ATOM 1557 O O . ALA A 1 196 ? -2.507 -7.161 2.686 1.00 97.25 196 ALA A O 1
ATOM 1558 N N . GLU A 1 197 ? -1.185 -8.956 2.917 1.00 95.00 197 GLU A N 1
ATOM 1559 C CA . GLU A 1 197 ? -2.211 -9.920 2.484 1.00 95.00 197 GLU A CA 1
ATOM 1560 C C . GLU A 1 197 ? -3.422 -9.950 3.436 1.00 95.00 197 GLU A C 1
ATOM 1562 O O . GLU A 1 197 ? -4.557 -10.179 3.016 1.00 95.00 197 GLU A O 1
ATOM 1567 N N . ASN A 1 198 ? -3.209 -9.622 4.713 1.00 96.19 198 ASN A N 1
ATOM 1568 C CA . ASN A 1 198 ? -4.254 -9.542 5.726 1.00 96.19 198 ASN A CA 1
ATOM 1569 C C . ASN A 1 198 ? -4.951 -8.175 5.780 1.00 96.19 198 ASN A C 1
ATOM 1571 O O . ASN A 1 198 ? -5.845 -8.011 6.606 1.00 96.19 198 ASN A O 1
ATOM 1575 N N . HIS A 1 199 ? -4.628 -7.205 4.914 1.00 95.94 199 HIS A N 1
ATOM 1576 C CA . HIS A 1 199 ? -5.174 -5.839 4.988 1.00 95.94 199 HIS A CA 1
ATOM 1577 C C . HIS A 1 199 ? -6.709 -5.794 5.125 1.00 95.94 199 HIS A C 1
ATOM 1579 O O . HIS A 1 199 ? -7.235 -5.167 6.045 1.00 95.94 199 HIS A O 1
ATOM 1585 N N . GLY A 1 200 ? -7.443 -6.545 4.295 1.00 93.62 200 GLY A N 1
ATOM 1586 C CA . GLY A 1 200 ? -8.904 -6.607 4.395 1.00 93.62 200 GLY A CA 1
ATOM 1587 C C . GLY A 1 200 ? -9.404 -7.281 5.682 1.00 93.62 200 GLY A C 1
ATOM 1588 O O . GLY A 1 200 ? -10.446 -6.902 6.217 1.00 93.62 200 GLY A O 1
ATOM 1589 N N . ARG A 1 201 ? -8.671 -8.270 6.216 1.00 95.69 201 ARG A N 1
ATOM 1590 C CA . ARG A 1 201 ? -8.988 -8.909 7.508 1.00 95.69 201 ARG A CA 1
ATOM 1591 C C . ARG A 1 201 ? -8.730 -7.961 8.673 1.00 95.69 201 ARG A C 1
ATOM 1593 O O . ARG A 1 201 ? -9.563 -7.892 9.568 1.00 95.69 201 ARG A O 1
ATOM 1600 N N . ILE A 1 202 ? -7.643 -7.199 8.623 1.00 97.81 202 ILE A N 1
ATOM 1601 C CA . ILE A 1 202 ? -7.285 -6.183 9.615 1.00 97.81 202 ILE A CA 1
ATOM 1602 C C . ILE A 1 202 ? -8.354 -5.088 9.669 1.00 97.81 202 ILE A C 1
ATOM 1604 O O . ILE A 1 202 ? -8.804 -4.727 10.753 1.00 97.81 202 ILE A O 1
ATOM 1608 N N . GLN A 1 203 ? -8.824 -4.597 8.517 1.00 96.00 203 GLN A N 1
ATOM 1609 C CA . GLN A 1 203 ? -9.918 -3.619 8.475 1.00 96.00 203 GLN A CA 1
ATOM 1610 C C . GLN A 1 203 ? -11.201 -4.160 9.123 1.00 96.00 203 GLN A C 1
ATOM 1612 O O . GLN A 1 203 ? -11.834 -3.465 9.920 1.00 96.00 203 GLN A O 1
ATOM 1617 N N . ARG A 1 204 ? -11.566 -5.416 8.829 1.00 96.69 204 ARG A N 1
ATOM 1618 C CA . ARG A 1 204 ? -12.716 -6.076 9.466 1.00 96.69 204 ARG A CA 1
ATOM 1619 C C . ARG A 1 204 ? -12.509 -6.287 10.962 1.00 96.69 204 ARG A C 1
ATOM 1621 O O . ARG A 1 204 ? -13.459 -6.130 11.718 1.00 96.69 204 ARG A O 1
ATOM 1628 N N . TRP A 1 205 ? -11.293 -6.618 11.389 1.00 97.94 205 TRP A N 1
ATOM 1629 C CA . TRP A 1 205 ? -10.948 -6.754 12.802 1.00 97.94 205 TRP A CA 1
ATOM 1630 C C . TRP A 1 205 ? -11.143 -5.431 13.550 1.00 97.94 205 TRP A C 1
ATOM 1632 O O . TRP A 1 205 ? -11.871 -5.425 14.534 1.00 97.94 205 TRP A O 1
ATOM 1642 N N . LEU A 1 206 ? -10.622 -4.305 13.044 1.00 98.12 206 LEU A N 1
ATOM 1643 C CA . LEU A 1 206 ? -10.830 -2.986 13.664 1.00 98.12 206 LEU A CA 1
ATOM 1644 C C . LEU A 1 206 ? -12.324 -2.670 13.855 1.00 98.12 206 LEU A C 1
ATOM 1646 O O . LEU A 1 206 ? -12.748 -2.277 14.942 1.00 98.12 206 LEU A O 1
ATOM 1650 N N . GLN A 1 207 ? -13.133 -2.897 12.815 1.00 97.12 207 GLN A N 1
ATOM 1651 C CA . GLN A 1 207 ? -14.583 -2.683 12.871 1.00 97.12 207 GLN A CA 1
ATOM 1652 C C . GLN A 1 207 ? -15.272 -3.616 13.874 1.00 97.12 207 GLN A C 1
ATOM 1654 O O . GLN A 1 207 ? -16.102 -3.165 14.665 1.00 97.12 207 GLN A O 1
ATOM 1659 N N . ARG A 1 208 ? -14.923 -4.909 13.858 1.00 97.62 208 ARG A N 1
ATOM 1660 C CA . ARG A 1 208 ? -15.489 -5.920 14.758 1.00 97.62 208 ARG A CA 1
ATOM 1661 C C . ARG A 1 208 ? -15.159 -5.605 16.214 1.00 97.62 208 ARG A C 1
ATOM 1663 O O . ARG A 1 208 ? -16.060 -5.625 17.044 1.00 97.62 208 ARG A O 1
ATOM 1670 N N . THR A 1 209 ? -13.915 -5.232 16.503 1.00 97.88 209 THR A N 1
ATOM 1671 C CA . THR A 1 209 ? -13.469 -4.835 17.843 1.00 97.88 209 THR A CA 1
ATOM 1672 C C . THR A 1 209 ? -14.241 -3.619 18.352 1.00 97.88 209 THR A C 1
ATOM 1674 O O . THR A 1 209 ? -14.664 -3.607 19.507 1.00 97.88 209 THR A O 1
ATOM 1677 N N . GLY A 1 210 ? -14.488 -2.620 17.496 1.00 96.94 210 GLY A N 1
ATOM 1678 C CA . GLY A 1 210 ? -15.338 -1.477 17.844 1.00 96.94 210 GLY A CA 1
ATOM 1679 C C . GLY A 1 210 ? -16.766 -1.900 18.205 1.00 96.94 210 GLY A C 1
ATOM 1680 O O . GLY A 1 210 ? -17.276 -1.531 19.263 1.00 96.94 210 GLY A O 1
ATOM 1681 N N . LEU A 1 211 ? -17.385 -2.740 17.371 1.00 97.31 211 LEU A N 1
ATOM 1682 C CA . LEU A 1 211 ? -18.747 -3.236 17.585 1.00 97.31 211 LEU A CA 1
ATOM 1683 C C . LEU A 1 211 ? -18.879 -4.077 18.864 1.00 97.31 211 LEU A C 1
ATOM 1685 O O . LEU A 1 211 ? -19.801 -3.865 19.652 1.00 97.31 211 LEU A O 1
ATOM 1689 N N . GLU A 1 212 ? -17.964 -5.019 19.085 1.00 97.00 212 GLU A N 1
ATOM 1690 C CA . GLU A 1 212 ? -17.944 -5.875 20.276 1.00 97.00 212 GLU A CA 1
ATOM 1691 C C . GLU A 1 212 ? -17.728 -5.048 21.549 1.00 97.00 212 GLU A C 1
ATOM 1693 O O . GLU A 1 212 ? -18.422 -5.260 22.546 1.00 97.00 212 GLU A O 1
ATOM 1698 N N . CYS A 1 213 ? -16.822 -4.064 21.507 1.00 97.69 213 CYS A N 1
ATOM 1699 C CA . CYS A 1 213 ? -16.573 -3.162 22.627 1.00 97.69 213 CYS A CA 1
ATOM 1700 C C . CYS A 1 213 ? -17.814 -2.327 22.969 1.00 97.69 213 CYS A C 1
ATOM 1702 O O . CYS A 1 213 ? -18.237 -2.306 24.126 1.00 97.69 213 CYS A O 1
ATOM 1704 N N . ALA A 1 214 ? -18.444 -1.703 21.970 1.00 96.56 214 ALA A N 1
ATOM 1705 C CA . ALA A 1 214 ? -19.659 -0.919 22.173 1.00 96.56 214 ALA A CA 1
ATOM 1706 C C . ALA A 1 214 ? -20.801 -1.778 22.737 1.00 96.56 214 ALA A C 1
ATOM 1708 O O .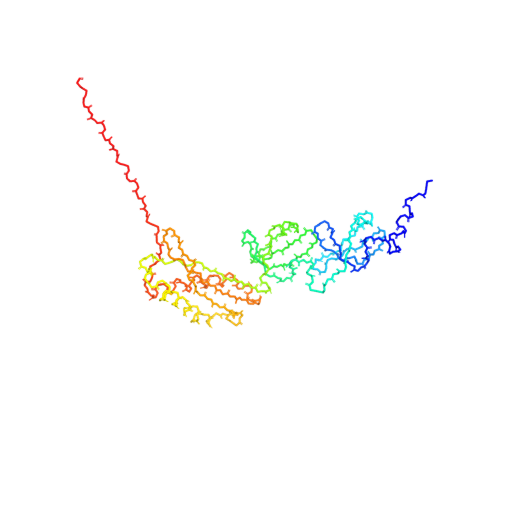 ALA A 1 214 ? -21.421 -1.414 23.735 1.00 96.56 214 ALA A O 1
ATOM 1709 N N . THR A 1 215 ? -21.005 -2.973 22.176 1.00 96.25 215 THR A N 1
ATOM 1710 C CA . THR A 1 215 ? -22.037 -3.917 22.632 1.00 96.25 215 THR A CA 1
ATOM 1711 C C . THR A 1 215 ? -21.811 -4.345 24.083 1.00 96.25 215 THR A C 1
ATOM 1713 O O . THR A 1 215 ? -22.738 -4.318 24.888 1.00 96.25 215 THR A O 1
ATOM 1716 N N . LYS A 1 216 ? -20.572 -4.701 24.448 1.00 97.00 216 LYS A N 1
ATOM 1717 C CA . LYS A 1 216 ? -20.216 -5.147 25.805 1.00 97.00 216 LYS A CA 1
ATOM 1718 C C . LYS A 1 216 ? -20.416 -4.057 26.861 1.00 97.00 216 LYS A C 1
ATOM 1720 O O . LYS A 1 216 ? -20.750 -4.378 27.998 1.00 97.00 216 LYS A O 1
ATOM 1725 N N . ASN A 1 217 ? -20.197 -2.794 26.498 1.00 95.81 217 ASN A N 1
ATOM 1726 C CA . ASN A 1 217 ? -20.295 -1.655 27.412 1.00 95.81 217 ASN A CA 1
ATOM 1727 C C . ASN A 1 217 ? -21.649 -0.925 27.347 1.00 95.81 217 ASN A C 1
ATOM 1729 O O . ASN A 1 217 ? -21.840 0.056 28.061 1.00 95.81 217 ASN A O 1
ATOM 1733 N N . GLY A 1 218 ? -22.589 -1.385 26.513 1.00 94.94 218 GLY A N 1
ATOM 1734 C CA . GLY A 1 218 ? -23.887 -0.728 26.337 1.00 94.94 218 GLY A CA 1
ATOM 1735 C C . GLY A 1 218 ? -23.798 0.642 25.656 1.00 94.94 218 GLY A C 1
ATOM 1736 O O . GLY A 1 218 ? -24.661 1.491 25.870 1.00 94.94 218 GLY A O 1
ATOM 1737 N N . TRP A 1 219 ? -22.758 0.884 24.853 1.00 95.56 219 TRP A N 1
ATOM 1738 C CA . TRP A 1 219 ? -22.643 2.115 24.076 1.00 95.56 219 TRP A CA 1
ATOM 1739 C C . TRP A 1 219 ? -23.479 2.005 22.811 1.00 95.56 219 TRP A C 1
ATOM 1741 O O . TRP A 1 219 ? -23.127 1.288 21.874 1.00 95.56 219 TRP A O 1
ATOM 1751 N N . GLU A 1 220 ? -24.610 2.702 22.796 1.00 93.25 220 GLU A N 1
ATOM 1752 C CA . GLU A 1 220 ? -25.488 2.716 21.632 1.00 93.25 220 GLU A CA 1
ATOM 1753 C C . GLU A 1 220 ? -24.784 3.250 20.387 1.00 93.25 220 GLU A C 1
ATOM 1755 O O . GLU A 1 220 ? -24.049 4.244 20.408 1.00 93.25 220 GLU A O 1
ATOM 1760 N N . ILE A 1 221 ? -25.063 2.563 19.285 1.00 90.50 221 ILE A N 1
ATOM 1761 C CA . ILE A 1 221 ? -24.584 2.914 17.960 1.00 90.50 221 ILE A CA 1
ATOM 1762 C C . ILE A 1 221 ? -25.606 3.873 17.336 1.00 90.50 221 ILE A C 1
ATOM 1764 O O . ILE A 1 221 ? -26.803 3.574 17.356 1.00 90.50 221 ILE A O 1
ATOM 1768 N N . PRO A 1 222 ? -25.156 4.995 16.751 1.00 86.56 222 PRO A N 1
ATOM 1769 C CA . PRO A 1 222 ? -26.009 5.964 16.086 1.00 86.56 222 PRO A CA 1
ATOM 1770 C C . PRO A 1 222 ? -26.954 5.314 15.079 1.00 86.56 222 PRO A C 1
ATOM 1772 O O . PRO A 1 222 ? -26.520 4.626 14.153 1.00 86.56 222 PRO A O 1
ATOM 1775 N N . SER A 1 223 ? -28.246 5.598 15.213 1.00 78.31 223 SER A N 1
ATOM 1776 C CA . SER A 1 223 ? -29.250 5.269 14.204 1.00 78.31 223 SER A CA 1
ATOM 1777 C C . SER A 1 223 ? -29.801 6.557 13.598 1.00 78.31 223 SER A C 1
ATOM 1779 O O . SER A 1 223 ? -29.956 7.569 14.281 1.00 78.31 223 SER A O 1
ATOM 1781 N N . GLN A 1 224 ? -30.077 6.558 12.292 1.00 67.88 224 GLN A N 1
ATOM 1782 C CA . GLN A 1 224 ? -30.798 7.678 11.693 1.00 67.88 224 GLN A CA 1
ATOM 1783 C C . GLN A 1 224 ? -32.289 7.545 12.029 1.00 67.88 224 GLN A C 1
ATOM 1785 O O . GLN A 1 224 ? -32.894 6.536 11.653 1.00 67.88 224 GLN A O 1
ATOM 1790 N N . PRO A 1 225 ? -32.919 8.538 12.684 1.00 61.88 225 PRO A N 1
ATOM 1791 C CA . PRO A 1 225 ? -34.359 8.508 12.876 1.00 61.88 225 PRO A CA 1
ATOM 1792 C C . PRO A 1 225 ? -35.055 8.636 11.517 1.00 61.88 225 PRO A C 1
ATOM 1794 O O . PRO A 1 225 ? -34.839 9.598 10.775 1.00 61.88 225 PRO A O 1
ATOM 1797 N N . ILE A 1 226 ? -35.920 7.676 11.193 1.00 65.62 226 ILE A N 1
ATOM 1798 C CA . ILE A 1 226 ? -36.770 7.734 10.002 1.00 65.62 226 ILE A CA 1
ATOM 1799 C C . ILE A 1 226 ? -37.780 8.874 10.207 1.00 65.62 226 ILE A C 1
ATOM 1801 O O . ILE A 1 226 ? -38.698 8.764 11.019 1.00 65.62 226 ILE A O 1
ATOM 1805 N N . ARG A 1 227 ? -37.627 9.991 9.483 1.00 60.84 227 ARG A N 1
ATOM 1806 C CA . ARG A 1 227 ? -38.629 11.070 9.468 1.00 60.84 227 ARG A CA 1
ATOM 1807 C C . ARG A 1 227 ? -39.777 10.689 8.535 1.00 60.84 227 ARG A C 1
ATOM 1809 O O . ARG A 1 227 ? -39.661 10.837 7.322 1.00 60.84 227 ARG A O 1
ATOM 1816 N N . ILE A 1 228 ? -40.895 10.234 9.096 1.00 65.00 228 ILE A N 1
ATOM 1817 C CA . ILE A 1 228 ? -42.144 10.057 8.344 1.00 65.00 228 ILE A CA 1
ATOM 1818 C C . ILE A 1 228 ? -42.767 11.444 8.142 1.00 65.00 228 ILE A C 1
ATOM 1820 O O . ILE A 1 228 ? -43.216 12.074 9.098 1.00 65.00 228 ILE A O 1
ATOM 1824 N N . GLN A 1 229 ? -42.779 11.945 6.905 1.00 62.00 229 GLN A N 1
ATOM 1825 C CA . GLN A 1 229 ? -43.570 13.123 6.547 1.00 62.00 229 GLN A CA 1
ATOM 1826 C C . GLN A 1 229 ? -45.008 12.684 6.260 1.00 62.00 229 GLN A C 1
ATOM 1828 O O . GLN A 1 229 ? -45.322 12.255 5.152 1.00 62.00 229 GLN A O 1
ATOM 1833 N N . THR A 1 230 ? -45.890 12.780 7.253 1.00 59.47 230 THR A N 1
ATOM 1834 C CA . THR A 1 230 ? -47.329 12.615 7.017 1.00 59.47 230 THR A CA 1
ATOM 1835 C C . THR A 1 230 ? -47.873 13.918 6.440 1.00 59.47 230 THR A C 1
ATOM 1837 O O . THR A 1 230 ? -48.046 14.899 7.162 1.00 59.47 230 THR A O 1
ATOM 1840 N N . THR A 1 231 ? -48.131 13.959 5.134 1.00 53.62 231 THR A N 1
ATOM 1841 C CA . THR A 1 231 ? -48.902 15.048 4.531 1.00 53.62 231 THR A CA 1
ATOM 1842 C C . THR A 1 231 ? -50.373 14.863 4.896 1.00 53.62 231 THR A C 1
ATOM 1844 O O . THR A 1 231 ? -51.030 13.918 4.461 1.00 53.62 231 THR A O 1
ATOM 1847 N N . ALA A 1 232 ? -50.903 15.759 5.728 1.00 52.06 232 ALA A N 1
ATOM 1848 C CA . ALA A 1 232 ? -52.341 15.851 5.930 1.00 52.06 232 ALA A CA 1
ATOM 1849 C C . ALA A 1 232 ? -52.982 16.300 4.607 1.00 52.06 232 ALA A C 1
ATOM 1851 O O . ALA A 1 232 ? -52.688 17.388 4.112 1.00 52.06 232 ALA A O 1
ATOM 1852 N N . LYS A 1 233 ? -53.837 15.458 4.013 1.00 51.59 233 LYS A N 1
ATOM 1853 C CA . LYS A 1 233 ? -54.774 15.904 2.977 1.00 51.59 233 LYS A CA 1
ATOM 1854 C C . LYS A 1 233 ? -55.767 16.848 3.646 1.00 51.59 233 LYS A C 1
ATOM 1856 O O . LYS A 1 233 ? -56.574 16.414 4.461 1.00 51.59 233 LYS A O 1
ATOM 1861 N N . THR A 1 234 ? -55.680 18.131 3.327 1.00 46.75 234 THR A N 1
ATOM 1862 C CA . THR A 1 234 ? -56.717 19.104 3.660 1.00 46.75 234 THR A CA 1
ATOM 1863 C C . THR A 1 234 ? -57.929 18.793 2.782 1.00 46.75 234 THR A C 1
ATOM 1865 O O . THR A 1 234 ? -57.881 19.027 1.575 1.00 46.75 234 THR A O 1
ATOM 1868 N N . ASP A 1 235 ? -58.980 18.211 3.362 1.00 48.84 235 ASP A N 1
ATOM 1869 C CA . ASP A 1 235 ? -60.293 18.109 2.718 1.00 48.84 235 ASP A CA 1
ATOM 1870 C C . ASP A 1 235 ? -60.863 19.526 2.570 1.00 48.84 235 ASP A C 1
ATOM 1872 O O . ASP A 1 235 ? -61.369 20.118 3.525 1.00 48.84 235 ASP A O 1
ATOM 1876 N N . ASP A 1 236 ? -60.743 20.094 1.371 1.00 52.97 236 ASP A N 1
ATOM 1877 C CA . ASP A 1 236 ? -61.491 21.282 0.974 1.00 52.97 236 ASP A CA 1
ATOM 1878 C C . ASP A 1 236 ? -62.877 20.828 0.513 1.00 52.97 236 ASP A C 1
ATOM 1880 O O . ASP A 1 236 ? -63.086 20.463 -0.642 1.00 52.97 236 ASP A O 1
ATOM 1884 N N . ASN A 1 237 ? -63.820 20.785 1.452 1.00 52.03 237 ASN A N 1
ATOM 1885 C CA . ASN A 1 237 ? -65.233 20.643 1.134 1.00 52.03 237 ASN A CA 1
ATOM 1886 C C . ASN A 1 237 ? -65.992 21.815 1.761 1.00 52.03 237 ASN A C 1
ATOM 1888 O O . ASN A 1 237 ? -66.536 21.715 2.862 1.00 52.03 237 ASN A O 1
ATOM 1892 N N . ARG A 1 238 ? -65.991 22.958 1.067 1.00 47.84 238 ARG A N 1
ATOM 1893 C CA . ARG A 1 238 ? -66.947 24.040 1.325 1.00 47.84 238 ARG A CA 1
ATOM 1894 C C . ARG A 1 238 ? -68.133 23.904 0.364 1.00 47.84 238 ARG A C 1
ATOM 1896 O O . ARG A 1 238 ? -67.907 23.854 -0.844 1.00 47.84 238 ARG A O 1
ATOM 1903 N N . PRO A 1 239 ? -69.379 23.849 0.866 1.00 47.09 239 PRO A N 1
ATOM 1904 C CA . PRO A 1 239 ? -70.551 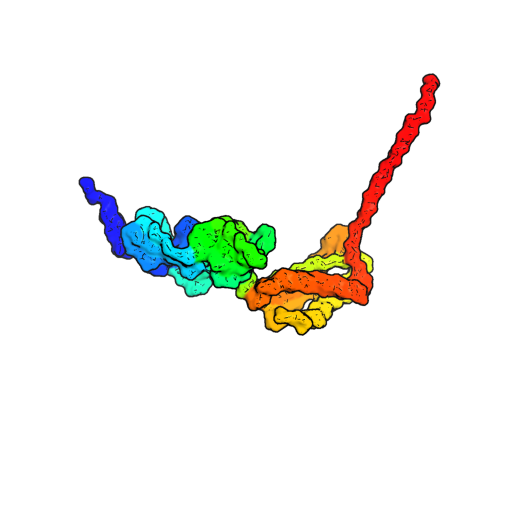23.898 0.009 1.00 47.09 239 PRO A CA 1
ATOM 1905 C C . PRO A 1 239 ? -70.691 25.295 -0.607 1.00 47.09 239 PRO A C 1
ATOM 1907 O O . PRO A 1 239 ? -70.404 26.306 0.033 1.00 47.09 239 PRO A O 1
ATOM 1910 N N . ILE A 1 240 ? -71.102 25.309 -1.870 1.00 54.19 240 ILE A N 1
ATOM 1911 C CA . ILE A 1 240 ? -71.360 26.498 -2.681 1.00 54.19 240 ILE A CA 1
ATOM 1912 C C . ILE A 1 240 ? -72.777 26.979 -2.328 1.00 54.19 240 ILE A C 1
ATOM 1914 O O . ILE A 1 240 ? -73.723 26.208 -2.503 1.00 54.19 240 ILE A O 1
ATOM 1918 N N . GLU A 1 241 ? -72.911 28.203 -1.814 1.00 48.97 241 GLU A N 1
ATOM 1919 C CA . GLU A 1 241 ? -74.163 28.981 -1.877 1.00 48.97 241 GLU A CA 1
ATOM 1920 C C . GLU A 1 241 ? -74.197 29.804 -3.169 1.00 48.97 241 GLU A C 1
ATOM 1922 O O . GLU A 1 241 ? -73.126 30.327 -3.563 1.00 48.97 241 GLU A O 1
#

Foldseek 3Di:
DDDPVVVLVVLVVPPFLDDAQFWWADPNFIWHQPDDDQWTWTDQPQAPDIDTHGCVRCRPTHTDHDDPPDHRAPDHQQWWWAFLVRQTAGFNHHHQQWTWGCRPNDIDIDGRVRRVVRPIDTPLAKDKAKDKFFFFCVCVVCCQPPLQVLLQVLCVVCLVVDPQNVFWPDWGWGFDQADPGGRIIMTMTIGHSVCSVCNVVVNVSSVVSSVVSCVVVVGHGTDDDDDDDDDDDDPPDDDDD

Secondary structure (DSSP, 8-state):
--SSHHHHHHHHTT-SS--TTSEEEETTEEEEEEE-SSEEEEE-TTSSSEEEEEHHHHTTS--BPPPTT--SSS--TT-EEE-TTS-EEEEEEE-SSEEEEEETTEEEEEEHHHHHHT--EEGGG-EEEEEEEEE-GGGGGGIIIIIHHHHHHHHHHHGGGSTTGGGEEEEEEEEEEE-SS-EEEEEEEEE-GGGGGGHHHHHHHHHHHHHHHHHHHT-PPP---------------PPP-

Organism: Ricinus communis (NCBI:txid3988)

Sequence (241 aa):
MLPNYLTEIRTVLNFGSVRQGERLVYNGLPWRIADLDFYTLLHNPALSGLVRVPLTQIAKLSSRPFHKDEPWFPTKVGDIVVMNDGVQGRIERQTPEIVQINAGESLINYRTEKFLDARPQNLSHGFVATCVFGVDFQHQRDALTTVEKGFQDALKQSLPEQDFADTCAHFSAEYKGMSATALEFRLLAVFKGEAAENHGRIQRWLQRTGLECATKNGWEIPSQPIRIQTTAKTDDNRPIE

pLDDT: mean 89.53, std 14.74, range [45.12, 98.56]